Protein AF-A0A519QT03-F1 (afdb_monomer_lite)

Secondary structure (DSSP, 8-state):
----------------SSHHHHHHHHHHHHHHHHTTGGG----PPPP-------------------------------SEEEEE-TTT--EEEESS--TTSSEEEEE-SS-TT-EEEEEETTTEEEEEESTTTTTTSPBT-SSPBS-SS-TTS-EEEEEEESS-EEEEEEEEETTEEEEEEEETT-TTTS-S----TTS--EE----SS--EEEEEEEEGGGHHHHGGGEESSTT---EETT-GGGHHHHHHHHTT-THHHHS-PPP-

Foldseek 3Di:
DDDDDDDDDDDDDDPDDPPVVVVVVVVVCCVVVVLVCLPDDDDDDDDDDDDDDDDDDDDDDDDDDPPPPPPVPDPPQAQWWWFAAQQQRWIAIESDDDPPGPDIGGDDLVLQQKWKWWDFFQQFIATAGCNPPVVPGDYPDPDTDHQQAAPVTRTPDIDMDSDWWWKWKWKDDPVAIFIAIETCPLCVQYPHPDHGRRDRHGRLEDDPHDMWIDIDTGHPVCDVQLPPSHDHDSHDRGGGLPDCVCVSNNVSVCSVCVCSPPVNDDTD

Structure (mmCIF, N/CA/C/O backbone):
data_AF-A0A519QT03-F1
#
_entry.id   AF-A0A519QT03-F1
#
loop_
_atom_site.group_PDB
_atom_site.id
_atom_site.type_symbol
_atom_site.label_atom_id
_atom_site.label_alt_id
_atom_site.label_comp_id
_atom_site.label_asym_id
_atom_site.label_entity_id
_atom_site.label_seq_id
_atom_site.pdbx_PDB_ins_code
_atom_site.Cartn_x
_atom_site.Cartn_y
_atom_site.Cartn_z
_atom_site.occupancy
_atom_site.B_iso_or_equiv
_atom_site.auth_seq_id
_atom_site.auth_comp_id
_atom_site.auth_asym_id
_atom_site.auth_atom_id
_atom_site.pdbx_PDB_model_num
ATOM 1 N N . MET A 1 1 ? 69.940 -25.615 -4.934 1.00 38.41 1 MET A N 1
ATOM 2 C CA . MET A 1 1 ? 69.375 -25.026 -3.700 1.00 38.41 1 MET A CA 1
ATOM 3 C C . MET A 1 1 ? 68.568 -23.829 -4.175 1.00 38.41 1 MET A C 1
ATOM 5 O O . MET A 1 1 ? 69.167 -22.878 -4.640 1.00 38.41 1 MET A O 1
ATOM 9 N N . ILE A 1 2 ? 67.261 -23.935 -4.396 1.00 31.61 2 ILE A N 1
ATOM 10 C CA . ILE A 1 2 ? 66.182 -24.099 -3.411 1.00 31.61 2 ILE A CA 1
ATOM 11 C C . ILE A 1 2 ? 65.069 -24.982 -4.021 1.00 31.61 2 ILE A C 1
ATOM 13 O O . ILE A 1 2 ? 64.735 -24.817 -5.192 1.00 31.61 2 ILE A O 1
ATOM 17 N N . LEU A 1 3 ? 64.558 -25.932 -3.227 1.00 26.34 3 LEU A N 1
ATOM 18 C CA . LEU A 1 3 ? 63.355 -26.735 -3.483 1.00 26.34 3 LEU A CA 1
ATOM 19 C C . LEU A 1 3 ? 62.097 -25.908 -3.174 1.00 26.34 3 LEU A C 1
ATOM 21 O O . LEU A 1 3 ? 62.102 -25.175 -2.189 1.00 26.34 3 LEU A O 1
ATOM 25 N N . PHE A 1 4 ? 61.011 -26.128 -3.917 1.00 28.77 4 PHE A N 1
ATOM 26 C CA . PHE A 1 4 ? 59.654 -25.940 -3.398 1.00 28.77 4 PHE A CA 1
ATOM 27 C C . PHE A 1 4 ? 58.781 -27.141 -3.776 1.00 28.77 4 PHE A C 1
ATOM 29 O O . PHE A 1 4 ? 58.786 -27.600 -4.918 1.00 28.77 4 PHE A O 1
ATOM 36 N N . GLU A 1 5 ? 58.117 -27.667 -2.752 1.00 29.17 5 GLU A N 1
ATOM 37 C CA . GLU A 1 5 ? 57.314 -28.886 -2.714 1.00 29.17 5 GLU A CA 1
ATOM 38 C C . GLU A 1 5 ? 55.919 -28.677 -3.324 1.00 29.17 5 GLU A C 1
ATOM 40 O O . GLU A 1 5 ? 55.313 -27.613 -3.188 1.00 29.17 5 GLU A O 1
ATOM 45 N N . PHE A 1 6 ? 55.399 -29.726 -3.964 1.00 30.16 6 PHE A N 1
ATOM 46 C CA . PHE A 1 6 ? 53.996 -29.847 -4.354 1.00 30.16 6 PHE A CA 1
ATOM 47 C C . PHE A 1 6 ? 53.184 -30.332 -3.146 1.00 30.16 6 PHE A C 1
ATOM 49 O O . PHE A 1 6 ? 53.461 -31.402 -2.609 1.00 30.16 6 PHE A O 1
ATOM 56 N N . GLY A 1 7 ? 52.194 -29.542 -2.727 1.00 28.14 7 GLY A N 1
ATO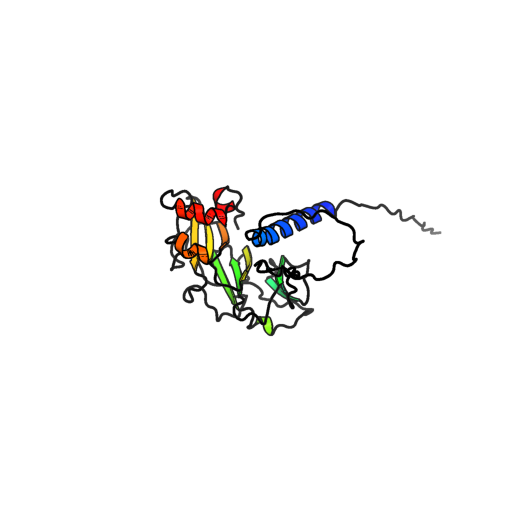M 57 C CA . GLY A 1 7 ? 51.217 -29.913 -1.704 1.00 28.14 7 GLY A CA 1
ATOM 58 C C . GLY A 1 7 ? 49.868 -30.261 -2.332 1.00 28.14 7 GLY A C 1
ATOM 59 O O . GLY A 1 7 ? 49.292 -29.446 -3.052 1.00 28.14 7 GLY A O 1
ATOM 60 N N . ASP A 1 8 ? 49.392 -31.471 -2.046 1.00 29.36 8 ASP A N 1
ATOM 61 C CA . ASP A 1 8 ? 48.141 -32.067 -2.516 1.00 29.36 8 ASP A CA 1
ATOM 62 C C . ASP A 1 8 ? 46.886 -31.276 -2.104 1.00 29.36 8 ASP A C 1
ATOM 64 O O . ASP A 1 8 ? 46.672 -30.964 -0.930 1.00 29.36 8 ASP A O 1
ATOM 68 N N . TYR A 1 9 ? 46.000 -31.026 -3.072 1.00 27.28 9 TYR A N 1
ATOM 69 C CA . TYR A 1 9 ? 44.659 -30.487 -2.851 1.00 27.28 9 TYR A CA 1
ATOM 70 C C . TYR A 1 9 ? 43.698 -31.642 -2.530 1.00 27.28 9 TYR A C 1
ATOM 72 O O . TYR A 1 9 ? 43.394 -32.466 -3.392 1.00 27.28 9 TYR A O 1
ATOM 80 N N . LYS A 1 10 ? 43.231 -31.727 -1.278 1.00 32.34 10 LYS A N 1
ATOM 81 C CA . LYS A 1 10 ? 42.145 -32.632 -0.874 1.00 32.34 10 LYS A CA 1
ATOM 82 C C . LYS A 1 10 ? 40.799 -31.924 -1.010 1.00 32.34 10 LYS A C 1
ATOM 84 O O . LYS A 1 10 ? 40.545 -30.946 -0.315 1.00 32.34 10 LYS A O 1
ATOM 89 N N . ASP A 1 11 ? 39.935 -32.485 -1.852 1.00 32.59 11 ASP A N 1
ATOM 90 C CA . ASP A 1 11 ? 38.500 -32.209 -1.892 1.00 32.59 11 ASP A CA 1
ATOM 91 C C . ASP A 1 11 ? 37.835 -32.612 -0.567 1.00 32.59 11 ASP A C 1
ATOM 93 O O . ASP A 1 11 ? 37.828 -33.786 -0.186 1.00 32.59 11 ASP A O 1
ATOM 97 N N . THR A 1 12 ? 37.208 -31.653 0.111 1.00 31.28 12 THR A N 1
ATOM 98 C CA . THR A 1 12 ? 36.211 -31.924 1.155 1.00 31.28 12 THR A CA 1
ATOM 99 C C . THR A 1 12 ? 34.901 -31.246 0.782 1.00 31.28 12 THR A C 1
ATOM 101 O O . THR A 1 12 ? 34.770 -30.027 0.878 1.00 31.28 12 THR A O 1
ATOM 104 N N . LYS A 1 13 ? 33.927 -32.067 0.371 1.00 36.66 13 LYS A N 1
ATOM 105 C CA . LYS A 1 13 ? 32.510 -31.712 0.246 1.00 36.66 13 LYS A CA 1
ATOM 106 C C . LYS A 1 13 ? 31.986 -31.127 1.565 1.00 36.66 13 LYS A C 1
ATOM 108 O O . LYS A 1 13 ? 32.095 -31.783 2.598 1.00 36.66 13 LYS A O 1
ATOM 113 N N . SER A 1 14 ? 31.329 -29.968 1.515 1.00 33.25 14 SER A N 1
ATOM 114 C CA . SER A 1 14 ? 30.394 -29.520 2.556 1.00 33.25 14 SER A CA 1
ATOM 115 C C . SER A 1 14 ? 28.980 -29.396 1.976 1.00 33.25 14 SER A C 1
ATOM 117 O O . SER A 1 14 ? 28.511 -28.345 1.550 1.00 33.25 14 SER A O 1
ATOM 119 N N . GLU A 1 15 ? 28.274 -30.523 1.945 1.00 39.97 15 GLU A N 1
ATOM 120 C CA . GLU A 1 15 ? 26.819 -30.562 1.791 1.00 39.97 15 GLU A CA 1
ATOM 121 C C . GLU A 1 15 ? 26.188 -30.167 3.134 1.00 39.97 15 GLU A C 1
ATOM 123 O O . GLU A 1 15 ? 25.989 -31.027 3.988 1.00 39.97 15 GLU A O 1
ATOM 128 N N . THR A 1 16 ? 25.933 -28.877 3.406 1.00 36.91 16 THR A N 1
ATOM 129 C CA . THR A 1 16 ? 25.076 -28.512 4.567 1.00 36.91 16 THR A CA 1
ATOM 130 C C . THR A 1 16 ? 24.413 -27.126 4.563 1.00 36.91 16 THR A C 1
ATOM 132 O O . THR A 1 16 ? 23.843 -26.738 5.576 1.00 36.91 16 THR A O 1
ATOM 135 N N . THR A 1 17 ? 24.394 -26.371 3.460 1.00 37.69 17 THR A N 1
ATOM 136 C CA . THR A 1 17 ? 23.821 -24.998 3.452 1.00 37.69 17 THR A CA 1
ATOM 137 C C . THR A 1 17 ? 22.593 -24.782 2.561 1.00 37.69 17 THR A C 1
ATOM 139 O O . THR A 1 17 ? 22.072 -23.669 2.512 1.00 37.69 17 THR A O 1
ATOM 142 N N . ASN A 1 18 ? 22.058 -25.826 1.918 1.00 37.03 18 ASN A N 1
ATOM 143 C CA . ASN A 1 18 ? 20.910 -25.691 1.006 1.00 37.03 18 ASN A CA 1
ATOM 144 C C . ASN A 1 18 ? 19.534 -26.007 1.613 1.00 37.03 18 ASN A C 1
ATOM 146 O O . ASN A 1 18 ? 18.531 -25.605 1.028 1.00 37.03 18 ASN A O 1
ATOM 150 N N . SER A 1 19 ? 19.438 -26.685 2.763 1.00 36.78 19 SER A N 1
ATOM 151 C CA . SER A 1 19 ? 18.121 -27.012 3.338 1.00 36.78 19 SER A CA 1
ATOM 152 C C . SER A 1 19 ? 17.455 -25.797 3.988 1.00 36.78 19 SER A C 1
ATOM 154 O O . SER A 1 19 ? 16.274 -25.563 3.768 1.00 36.78 19 SER A O 1
ATOM 156 N N . PHE A 1 20 ? 18.227 -24.960 4.689 1.00 33.31 20 PHE A N 1
ATOM 157 C CA . PHE A 1 20 ? 17.687 -23.815 5.430 1.00 33.31 20 PHE A CA 1
ATOM 158 C C . PHE A 1 20 ? 17.075 -22.740 4.510 1.00 33.31 20 PHE A C 1
ATOM 160 O O . PHE A 1 20 ? 16.014 -22.200 4.804 1.00 33.31 20 PHE A O 1
ATOM 167 N N . LYS A 1 21 ? 17.685 -22.489 3.340 1.00 46.09 21 LYS A N 1
ATOM 168 C CA . LYS A 1 21 ? 17.158 -21.536 2.340 1.00 46.09 21 LYS A CA 1
ATOM 169 C C . LYS A 1 21 ? 15.947 -22.072 1.573 1.00 46.09 21 LYS A C 1
ATOM 171 O O . LYS A 1 21 ? 15.089 -21.300 1.156 1.00 46.09 21 LYS A O 1
ATOM 176 N N . LEU A 1 22 ? 15.867 -23.391 1.385 1.00 38.72 22 LEU A N 1
ATOM 177 C CA . LEU A 1 22 ? 14.730 -24.023 0.721 1.00 38.72 22 LEU A CA 1
ATOM 178 C C . LEU A 1 22 ? 13.466 -23.937 1.584 1.00 38.72 22 LEU A C 1
ATOM 180 O O . LEU A 1 22 ? 12.371 -23.792 1.046 1.00 38.72 22 LEU A O 1
ATOM 184 N N . ASP A 1 23 ? 13.612 -23.993 2.906 1.00 41.81 23 ASP A N 1
ATOM 185 C CA . ASP A 1 23 ? 12.485 -23.892 3.831 1.00 41.81 23 ASP A CA 1
ATOM 186 C C . ASP A 1 23 ? 11.950 -22.450 3.933 1.00 41.81 23 ASP A C 1
ATOM 188 O O . ASP A 1 23 ? 10.733 -22.257 3.941 1.00 41.81 23 ASP A O 1
ATOM 192 N N . GLU A 1 24 ? 12.814 -21.427 3.865 1.00 43.94 24 GLU A N 1
ATOM 193 C CA . GLU A 1 24 ? 12.394 -20.021 3.700 1.00 43.94 24 GLU A CA 1
ATOM 194 C C . GLU A 1 24 ? 11.707 -19.775 2.347 1.00 43.94 24 GLU A C 1
ATOM 196 O O . GLU A 1 24 ? 10.666 -19.119 2.290 1.00 43.94 24 GLU A O 1
ATOM 201 N N . PHE A 1 25 ? 12.217 -20.366 1.261 1.00 44.03 25 PHE A N 1
ATOM 202 C CA . PHE A 1 25 ? 11.605 -20.284 -0.069 1.00 44.03 25 PHE A CA 1
ATOM 203 C C . PHE A 1 25 ? 10.233 -20.973 -0.128 1.00 44.03 25 PHE A C 1
ATOM 205 O O . PHE A 1 25 ? 9.273 -20.423 -0.669 1.00 44.03 25 PHE A O 1
ATOM 212 N N . LYS A 1 26 ? 10.097 -22.152 0.490 1.00 38.44 26 LYS A N 1
ATOM 213 C CA . LYS A 1 26 ? 8.807 -22.839 0.644 1.00 38.44 26 LYS A CA 1
ATOM 214 C C . LYS A 1 26 ? 7.850 -22.044 1.524 1.00 38.44 26 LYS A C 1
ATOM 216 O O . LYS A 1 26 ? 6.659 -22.031 1.232 1.00 38.44 26 LYS A O 1
ATOM 221 N N . SER A 1 27 ? 8.348 -21.364 2.557 1.00 38.34 27 SER A N 1
ATOM 222 C CA . SER A 1 27 ? 7.549 -20.468 3.397 1.00 38.34 27 SER A CA 1
ATOM 223 C C . SER A 1 27 ? 7.030 -19.270 2.596 1.00 38.34 27 SER A C 1
ATOM 225 O O . SER A 1 27 ? 5.822 -19.026 2.590 1.00 38.34 27 SER A O 1
ATOM 227 N N . TYR A 1 28 ? 7.898 -18.606 1.825 1.00 43.28 28 TYR A N 1
ATOM 228 C CA . TYR A 1 28 ? 7.549 -17.489 0.942 1.00 43.28 28 TYR A CA 1
ATOM 229 C C . TYR A 1 28 ? 6.528 -17.895 -0.126 1.00 43.28 28 TYR A C 1
ATOM 231 O O . TYR A 1 28 ? 5.473 -17.267 -0.238 1.00 43.28 28 TYR A O 1
ATOM 239 N N . LEU A 1 29 ? 6.767 -19.001 -0.840 1.00 39.34 29 LEU A N 1
ATOM 240 C CA . LEU A 1 29 ? 5.779 -19.561 -1.759 1.00 39.34 29 LEU A CA 1
ATOM 241 C C . LEU A 1 29 ? 4.495 -19.932 -1.009 1.00 39.34 29 LEU A C 1
ATOM 243 O O . LEU A 1 29 ? 3.412 -19.604 -1.468 1.00 39.34 29 LEU A O 1
ATOM 247 N N . SER A 1 30 ? 4.555 -20.518 0.188 1.00 38.81 30 SER A N 1
ATOM 248 C CA . SER A 1 30 ? 3.333 -20.808 0.947 1.00 38.81 30 SER A CA 1
ATOM 249 C C . SER A 1 30 ? 2.535 -19.545 1.275 1.00 38.81 30 SER A C 1
ATOM 251 O O . SER A 1 30 ? 1.314 -19.595 1.231 1.00 38.81 30 SER A O 1
ATOM 253 N N . THR A 1 31 ? 3.183 -18.410 1.543 1.00 40.28 31 THR A N 1
ATOM 254 C CA . THR A 1 31 ? 2.529 -17.129 1.851 1.00 40.28 31 THR A CA 1
ATOM 255 C C . THR A 1 31 ? 1.927 -16.491 0.600 1.00 40.28 31 THR A C 1
ATOM 257 O O . THR A 1 31 ? 0.755 -16.111 0.598 1.00 40.28 31 THR A O 1
ATOM 260 N N . VAL A 1 32 ? 2.685 -16.461 -0.499 1.00 38.31 32 VAL A N 1
ATOM 261 C CA . VAL A 1 32 ? 2.220 -15.972 -1.807 1.00 38.31 32 VAL A CA 1
ATOM 262 C C . VAL A 1 32 ? 1.050 -16.820 -2.324 1.00 38.31 32 VAL A C 1
ATOM 264 O O . VAL A 1 32 ? 0.066 -16.288 -2.839 1.00 38.31 32 VAL A O 1
ATOM 267 N N . TRP A 1 33 ? 1.097 -18.137 -2.114 1.00 37.03 33 TRP A N 1
ATOM 268 C CA . TRP A 1 33 ? 0.053 -19.067 -2.538 1.00 37.03 33 TRP A CA 1
ATOM 269 C C . TRP A 1 33 ? -1.118 -19.167 -1.545 1.00 37.03 33 TRP A C 1
ATOM 271 O O . TRP A 1 33 ? -2.242 -19.383 -1.988 1.00 37.03 33 TRP A O 1
ATOM 281 N N . LYS A 1 34 ? -0.932 -18.945 -0.234 1.00 36.88 34 LYS A N 1
ATOM 282 C CA . LYS A 1 34 ? -2.034 -18.836 0.752 1.00 36.88 34 LYS A CA 1
ATOM 283 C C . LYS A 1 34 ? -2.917 -17.623 0.477 1.00 36.88 34 LYS A C 1
ATOM 285 O O . LYS A 1 34 ? -4.133 -17.735 0.588 1.00 36.88 34 LYS A O 1
ATOM 290 N N . ASN A 1 35 ? -2.330 -16.517 0.019 1.00 36.47 35 ASN A N 1
ATOM 291 C CA . ASN A 1 35 ? -3.090 -15.343 -0.416 1.00 36.47 35 ASN A CA 1
ATOM 292 C C . ASN A 1 35 ? -3.873 -15.585 -1.725 1.00 36.47 35 ASN A C 1
ATOM 294 O O . ASN A 1 35 ? -4.858 -14.896 -1.970 1.00 36.47 35 ASN A O 1
ATOM 298 N N . ARG A 1 36 ? -3.501 -16.598 -2.527 1.00 36.03 36 ARG A N 1
ATOM 299 C CA . ARG A 1 36 ? -4.279 -17.074 -3.692 1.00 36.03 36 ARG A CA 1
ATOM 300 C C . ARG A 1 36 ? -5.263 -18.210 -3.356 1.00 36.03 36 ARG A C 1
ATOM 302 O O . ARG A 1 36 ? -6.279 -18.349 -4.027 1.00 36.03 36 ARG A O 1
ATOM 309 N N . LYS A 1 37 ? -5.016 -19.000 -2.303 1.00 30.89 37 LYS A N 1
ATOM 310 C CA . LYS A 1 37 ? -5.850 -20.148 -1.884 1.00 30.89 37 LYS A CA 1
ATOM 311 C C . LYS A 1 37 ? -7.083 -19.798 -1.041 1.00 30.89 37 LYS A C 1
ATOM 313 O O . LYS A 1 37 ? -7.841 -20.701 -0.708 1.00 30.89 37 LYS A O 1
ATOM 318 N N . ALA A 1 38 ? -7.365 -18.524 -0.763 1.00 31.05 38 ALA A N 1
ATOM 319 C CA . ALA A 1 38 ? -8.634 -18.125 -0.137 1.00 31.05 38 ALA A CA 1
ATOM 320 C C . ALA A 1 38 ? -9.883 -18.358 -1.030 1.00 31.05 38 ALA A C 1
ATOM 322 O O . ALA A 1 38 ? -10.992 -18.064 -0.595 1.00 31.05 38 ALA A O 1
ATOM 323 N N . PHE A 1 39 ? -9.721 -18.906 -2.244 1.00 33.22 39 PHE A N 1
ATOM 324 C CA . PHE A 1 39 ? -10.806 -19.198 -3.192 1.00 33.22 39 PHE A CA 1
ATOM 325 C C . PHE A 1 39 ? -10.859 -20.642 -3.726 1.00 33.22 39 PHE A C 1
ATOM 327 O O . PHE A 1 39 ? -11.644 -20.915 -4.630 1.00 33.22 39 PHE A O 1
ATOM 334 N N . ALA A 1 40 ? -10.086 -21.589 -3.186 1.00 29.23 40 ALA A N 1
ATOM 335 C CA . ALA A 1 40 ? -10.198 -22.988 -3.610 1.00 29.23 40 ALA A CA 1
ATOM 336 C C . ALA A 1 40 ? -10.003 -23.950 -2.431 1.00 29.23 40 ALA A C 1
ATOM 338 O O . ALA A 1 40 ? -8.897 -24.095 -1.906 1.00 29.23 40 ALA A O 1
ATOM 339 N N . GLU A 1 41 ? -11.103 -24.584 -2.019 1.00 32.12 41 GLU A N 1
ATOM 340 C CA . GLU A 1 41 ? -11.109 -25.756 -1.142 1.00 32.12 41 GLU A CA 1
ATOM 341 C C . GLU A 1 41 ? -10.387 -26.957 -1.795 1.00 32.12 41 GLU A C 1
ATOM 343 O O . GLU A 1 41 ? -10.124 -26.982 -2.995 1.00 32.12 41 GLU A O 1
ATOM 348 N N . TYR A 1 42 ? -10.002 -27.895 -0.931 1.00 34.06 42 TYR A N 1
ATOM 349 C CA . TYR A 1 42 ? -8.999 -28.960 -1.046 1.00 34.06 42 TYR A CA 1
ATOM 350 C C . TYR A 1 42 ? -9.111 -29.939 -2.234 1.00 34.06 42 TYR A C 1
ATOM 352 O O . TYR A 1 42 ? -10.205 -30.321 -2.622 1.00 34.06 42 TYR A O 1
ATOM 360 N N . ASP A 1 43 ? -7.953 -30.418 -2.721 1.00 29.62 43 ASP A N 1
ATOM 361 C CA . ASP A 1 43 ? -7.496 -31.813 -2.527 1.00 29.62 43 ASP A CA 1
ATOM 362 C C . ASP A 1 43 ? -5.996 -31.970 -2.883 1.00 29.62 43 ASP A C 1
ATOM 364 O O . ASP A 1 43 ? -5.479 -31.334 -3.805 1.00 29.62 43 ASP A O 1
ATOM 368 N N . GLU A 1 44 ? -5.260 -32.769 -2.098 1.00 30.95 44 GLU A N 1
ATOM 369 C CA . GLU A 1 44 ? -3.843 -33.106 -2.327 1.00 30.95 44 GLU A CA 1
ATOM 370 C C . GLU A 1 44 ? -3.672 -34.024 -3.555 1.00 30.95 44 GLU A C 1
ATOM 372 O O . GLU A 1 44 ? -4.458 -34.956 -3.734 1.00 30.95 44 GLU A O 1
ATOM 377 N N . PRO A 1 45 ? -2.629 -33.848 -4.393 1.00 30.02 45 PRO A N 1
ATOM 378 C CA . PRO A 1 45 ? -2.425 -34.725 -5.538 1.00 30.02 45 PRO A CA 1
ATOM 379 C C . PRO A 1 45 ? -1.812 -36.069 -5.115 1.00 30.02 45 PRO A C 1
ATOM 381 O O . PRO A 1 45 ? -0.667 -36.144 -4.671 1.00 30.02 45 PRO A O 1
ATOM 384 N N . GLN A 1 46 ? -2.568 -37.146 -5.332 1.00 27.17 46 GLN A N 1
ATOM 385 C CA . GLN A 1 46 ? -2.043 -38.508 -5.441 1.00 27.17 46 GLN A CA 1
ATOM 386 C C . GLN A 1 46 ? -1.266 -38.649 -6.762 1.00 27.17 46 GLN A C 1
ATOM 388 O O . GLN A 1 46 ? -1.758 -38.279 -7.829 1.00 27.17 46 GLN A O 1
ATOM 393 N N . ILE A 1 47 ? -0.050 -39.188 -6.687 1.00 29.70 47 ILE A N 1
ATOM 394 C CA . ILE A 1 47 ? 0.805 -39.498 -7.840 1.00 29.70 47 ILE A CA 1
ATOM 395 C C . ILE A 1 47 ? 0.227 -40.725 -8.558 1.00 29.70 47 ILE A C 1
ATOM 397 O O . ILE A 1 47 ? 0.160 -41.796 -7.958 1.00 29.70 47 ILE A O 1
ATOM 401 N N . TYR A 1 48 ? -0.133 -40.598 -9.839 1.00 25.64 48 TYR A N 1
ATOM 402 C CA . TYR A 1 48 ? -0.447 -41.741 -10.703 1.00 25.64 48 TYR A CA 1
ATOM 403 C C . TYR A 1 48 ? 0.352 -41.686 -12.010 1.00 25.64 48 TYR A C 1
ATOM 405 O O . TYR A 1 48 ? 0.486 -40.636 -12.635 1.00 25.64 48 TYR A O 1
ATOM 413 N N . ASN A 1 49 ? 0.895 -42.850 -12.370 1.00 25.64 49 ASN A N 1
ATOM 414 C CA . ASN A 1 49 ? 1.753 -43.111 -13.521 1.00 25.64 49 ASN A CA 1
ATOM 415 C C . ASN A 1 49 ? 0.983 -43.050 -14.852 1.00 25.64 49 ASN A C 1
ATOM 417 O O . ASN A 1 49 ? -0.134 -43.555 -14.959 1.00 25.64 49 ASN A O 1
ATOM 421 N N . GLU A 1 50 ? 1.626 -42.494 -15.881 1.00 32.94 50 GLU A N 1
ATOM 422 C CA . GLU A 1 50 ? 1.181 -42.530 -17.277 1.00 32.94 50 GLU A CA 1
ATOM 423 C C . GLU A 1 50 ? 1.341 -43.937 -17.872 1.00 32.94 50 GLU A C 1
ATOM 425 O O . GLU A 1 50 ? 2.412 -44.299 -18.353 1.00 32.94 50 GLU A O 1
ATOM 430 N N . SER A 1 51 ? 0.267 -44.723 -17.889 1.00 31.11 51 SER A N 1
ATOM 431 C CA . SER A 1 51 ? 0.065 -45.775 -18.893 1.00 31.11 51 SER A CA 1
ATOM 432 C C . SER A 1 51 ? -1.379 -46.271 -18.843 1.00 31.11 51 SER A C 1
ATOM 434 O O . SER A 1 51 ? -1.691 -47.097 -17.996 1.00 31.11 51 SER A O 1
ATOM 436 N N . GLU A 1 52 ? -2.243 -45.731 -19.710 1.00 28.89 52 GLU A N 1
ATOM 437 C CA . GLU A 1 52 ? -3.408 -46.394 -20.339 1.00 28.89 52 GLU A CA 1
ATOM 438 C C . GLU A 1 52 ? -4.329 -45.333 -20.968 1.00 28.89 52 GLU A C 1
ATOM 440 O O . GLU A 1 52 ? -5.332 -44.899 -20.407 1.00 28.89 52 GLU A O 1
ATOM 445 N N . LEU A 1 53 ? -3.976 -44.898 -22.180 1.00 28.50 53 LEU A N 1
ATOM 446 C CA . LEU A 1 53 ? -4.927 -44.301 -23.116 1.00 28.50 53 LEU A CA 1
ATOM 447 C C . LEU A 1 53 ? -5.402 -45.418 -24.047 1.00 28.50 53 LEU A C 1
ATOM 449 O O . LEU A 1 53 ? -4.695 -45.782 -24.983 1.00 28.50 53 LEU A O 1
ATOM 453 N N . SER A 1 54 ? -6.601 -45.951 -23.805 1.00 27.12 54 SER A N 1
ATOM 454 C CA . SER A 1 54 ? -7.362 -46.639 -24.851 1.00 27.12 54 SER A CA 1
ATOM 455 C C . SER A 1 54 ? -8.874 -46.450 -24.669 1.00 27.12 54 SER A C 1
ATOM 457 O O . SER A 1 54 ? -9.451 -46.808 -23.651 1.00 27.12 54 SER A O 1
ATOM 459 N N . GLU A 1 55 ? -9.449 -45.796 -25.681 1.00 29.58 55 GLU A N 1
ATOM 460 C CA . GLU A 1 55 ? -10.809 -45.878 -26.232 1.00 29.58 55 GLU A CA 1
ATOM 461 C C . GLU A 1 55 ? -11.999 -46.233 -25.324 1.00 29.58 55 GLU A C 1
ATOM 463 O O . GLU A 1 55 ? -12.199 -47.397 -24.989 1.00 29.58 55 GLU A O 1
ATOM 468 N N . ILE A 1 56 ? -12.944 -45.289 -25.164 1.00 26.47 56 ILE A N 1
ATOM 469 C CA . ILE A 1 56 ? -14.377 -45.632 -25.093 1.00 26.47 56 ILE A CA 1
ATOM 470 C C . ILE A 1 56 ? -15.215 -44.699 -25.985 1.00 26.47 56 ILE A C 1
ATOM 472 O O . ILE A 1 56 ? -15.075 -43.478 -25.993 1.00 26.47 56 ILE A O 1
ATOM 476 N N . LYS A 1 57 ? -16.076 -45.365 -26.761 1.00 27.78 57 LYS A N 1
ATOM 477 C CA . LYS A 1 57 ? -16.978 -44.920 -27.828 1.00 27.78 57 LYS A CA 1
ATOM 478 C C . LYS A 1 57 ? -18.114 -44.015 -27.333 1.00 27.78 57 LYS A C 1
ATOM 480 O O . LYS A 1 57 ? -18.660 -44.211 -26.252 1.00 27.78 57 LYS A O 1
ATOM 485 N N . ILE A 1 58 ? -18.524 -43.091 -28.201 1.00 25.50 58 ILE A N 1
ATOM 486 C CA . ILE A 1 58 ? -19.698 -42.222 -28.045 1.00 25.50 58 ILE A CA 1
ATOM 487 C C . ILE A 1 58 ? -20.979 -43.065 -28.130 1.00 25.50 58 ILE A C 1
ATOM 489 O O . ILE A 1 58 ? -21.214 -43.713 -29.146 1.00 25.50 58 ILE A O 1
ATOM 493 N N . ASN A 1 59 ? -21.830 -42.987 -27.106 1.00 27.14 59 ASN A N 1
ATOM 494 C CA . ASN A 1 59 ? -23.258 -43.292 -27.196 1.00 27.14 59 ASN A CA 1
ATOM 495 C C . ASN A 1 59 ? -24.040 -42.209 -26.441 1.00 27.14 59 ASN A C 1
ATOM 497 O O . ASN A 1 59 ? -23.846 -42.003 -25.246 1.00 27.14 59 ASN A O 1
ATOM 501 N N . ASN A 1 60 ? -24.914 -41.507 -27.164 1.00 30.66 60 ASN A N 1
ATOM 502 C CA . ASN A 1 60 ? -25.782 -40.458 -26.638 1.00 30.66 60 ASN A CA 1
ATOM 503 C C . ASN A 1 60 ? -26.927 -41.057 -25.815 1.00 30.66 60 ASN A C 1
ATOM 505 O O . ASN A 1 60 ? -27.776 -41.750 -26.372 1.00 30.66 60 ASN A O 1
ATOM 509 N N . GLN A 1 61 ? -27.025 -40.681 -24.540 1.00 28.81 61 GLN A N 1
ATOM 510 C CA . GLN A 1 61 ? -28.305 -40.543 -23.849 1.00 28.81 61 GLN A CA 1
ATOM 511 C C . GLN A 1 61 ? -28.245 -39.351 -22.889 1.00 28.81 61 GLN A C 1
ATOM 513 O O . GLN A 1 61 ? -27.290 -39.151 -22.146 1.00 28.81 61 GLN A O 1
ATOM 518 N N . SER A 1 62 ? -29.283 -38.533 -22.997 1.00 33.56 62 SER A N 1
ATOM 519 C CA . SER A 1 62 ? -29.563 -37.290 -22.291 1.00 33.56 62 SER A CA 1
ATOM 520 C C . SER A 1 62 ? -29.329 -37.349 -20.781 1.00 33.56 62 SER A C 1
ATOM 522 O O . SER A 1 62 ? -29.980 -38.139 -20.103 1.00 33.56 62 SER A O 1
ATOM 524 N N . ASN A 1 63 ? -28.515 -36.426 -20.262 1.00 26.72 63 ASN A N 1
ATOM 525 C CA . ASN A 1 63 ? -28.772 -35.731 -19.003 1.00 26.72 63 ASN A CA 1
ATOM 526 C C . ASN A 1 63 ? -27.966 -34.428 -18.936 1.00 26.72 63 ASN A C 1
ATOM 528 O O . ASN A 1 63 ? -26.784 -34.378 -19.262 1.00 26.72 63 ASN A O 1
ATOM 532 N N . SER A 1 64 ? -28.659 -33.368 -18.528 1.00 39.22 64 SER A N 1
ATOM 533 C CA . SER A 1 64 ? -28.129 -32.045 -18.209 1.00 39.22 64 SER A CA 1
ATOM 534 C C . SER A 1 64 ? -26.885 -32.147 -17.324 1.00 39.22 64 SER A C 1
ATOM 536 O O . SER A 1 64 ? -26.962 -32.595 -16.181 1.00 39.22 64 SER A O 1
ATOM 538 N N . SER A 1 65 ? -25.747 -31.685 -17.827 1.00 24.53 65 SER A N 1
ATOM 539 C CA . SER A 1 65 ? -24.562 -31.372 -17.034 1.00 24.53 65 SER A CA 1
ATOM 540 C C . SER A 1 65 ? -23.816 -30.271 -17.770 1.00 24.53 65 SER A C 1
ATOM 542 O O . SER A 1 65 ? -23.214 -30.519 -18.811 1.00 24.53 65 SER A O 1
ATOM 544 N N . ASN A 1 66 ? -23.891 -29.041 -17.258 1.00 27.34 66 ASN A N 1
ATOM 545 C CA . ASN A 1 66 ? -22.969 -27.984 -17.653 1.00 27.34 66 ASN A CA 1
ATOM 546 C C . ASN A 1 66 ? -21.561 -28.476 -17.313 1.00 27.34 66 ASN A C 1
ATOM 548 O O . ASN A 1 66 ? -21.146 -28.433 -16.156 1.00 27.34 66 ASN A O 1
ATOM 552 N N . SER A 1 67 ? -20.850 -28.992 -18.311 1.00 25.78 67 SER A N 1
ATOM 553 C CA . SER A 1 67 ? -19.435 -29.304 -18.203 1.00 25.78 67 SER A CA 1
ATOM 554 C C . SER A 1 67 ? -18.701 -27.982 -18.016 1.00 25.78 67 SER A C 1
ATOM 556 O O . SER A 1 67 ? -18.425 -27.265 -18.979 1.00 25.78 67 SER A O 1
ATOM 558 N N . ILE A 1 68 ? -18.434 -27.630 -16.760 1.00 27.12 68 ILE A N 1
ATOM 559 C CA . ILE A 1 68 ? -17.457 -26.605 -16.423 1.00 27.12 68 ILE A CA 1
ATOM 560 C C . ILE A 1 68 ? -16.135 -27.148 -16.949 1.00 27.12 68 ILE A C 1
ATOM 562 O O . ILE A 1 68 ? -15.581 -28.106 -16.412 1.00 27.12 68 ILE A O 1
ATOM 566 N N . SER A 1 69 ? -15.683 -26.580 -18.064 1.00 26.50 69 SER A N 1
ATOM 567 C CA . SER A 1 69 ? -14.343 -26.804 -18.579 1.00 26.50 69 SER A CA 1
ATOM 568 C C . SER A 1 69 ? -13.376 -26.343 -17.492 1.00 26.50 69 SER A C 1
ATOM 570 O O . SER A 1 69 ? -13.139 -25.148 -17.330 1.00 26.50 69 SER A O 1
ATOM 572 N N . LEU A 1 70 ? -12.866 -27.291 -16.704 1.00 25.11 70 LEU A N 1
ATOM 573 C CA . LEU A 1 70 ? -11.715 -27.102 -15.831 1.00 25.11 70 LEU A CA 1
ATOM 574 C C . LEU A 1 70 ? -10.503 -26.903 -16.733 1.00 25.11 70 LEU A C 1
ATOM 576 O O . LEU A 1 70 ? -9.716 -27.812 -16.997 1.00 25.11 70 LEU A O 1
ATOM 580 N N . THR A 1 71 ? -10.376 -25.688 -17.253 1.00 27.09 71 THR A N 1
ATOM 581 C CA . THR A 1 71 ? -9.130 -25.211 -17.821 1.00 27.09 71 THR A CA 1
ATOM 582 C C . THR A 1 71 ? -8.126 -25.285 -16.680 1.00 27.09 71 THR A C 1
ATOM 584 O O . THR A 1 71 ? -8.222 -24.515 -15.726 1.00 27.09 71 THR A O 1
ATOM 587 N N . LYS A 1 72 ? -7.199 -26.252 -16.731 1.00 29.73 72 LYS A N 1
ATOM 588 C CA . LYS A 1 72 ? -5.977 -26.228 -15.921 1.00 29.73 72 LYS A CA 1
ATOM 589 C C . LYS A 1 72 ? -5.420 -24.811 -16.050 1.00 29.73 72 LYS A C 1
ATOM 591 O O . LYS A 1 72 ? -4.949 -24.459 -17.132 1.00 29.73 72 LYS A O 1
ATOM 596 N N . MET A 1 73 ? -5.554 -23.985 -15.009 1.00 31.11 73 MET A N 1
ATOM 597 C CA . MET A 1 73 ? -4.947 -22.660 -15.000 1.00 31.11 73 MET A CA 1
ATOM 598 C C . MET A 1 73 ? -3.447 -22.900 -15.046 1.00 31.11 73 MET A C 1
ATOM 600 O O . MET A 1 73 ? -2.834 -23.319 -14.065 1.00 31.11 73 MET A O 1
ATOM 604 N N . GLN A 1 74 ? -2.888 -22.722 -16.240 1.00 33.25 74 GLN A N 1
ATOM 605 C CA . GLN A 1 74 ? -1.458 -22.596 -16.435 1.00 33.25 74 GLN A CA 1
ATOM 606 C C . GLN A 1 74 ? -0.958 -21.523 -15.457 1.00 33.25 74 GLN A C 1
ATOM 608 O O . GLN A 1 74 ? -1.701 -20.568 -15.193 1.00 33.25 74 GLN A O 1
ATOM 613 N N . PRO A 1 75 ? 0.252 -21.661 -14.887 1.00 47.88 75 PRO A N 1
ATOM 614 C CA . PRO A 1 75 ? 0.857 -20.553 -14.160 1.00 47.88 75 PRO A CA 1
ATOM 615 C C . PRO A 1 75 ? 0.760 -19.311 -15.048 1.00 47.88 75 PRO A C 1
ATOM 617 O O . PRO A 1 75 ? 1.083 -19.396 -16.230 1.00 47.88 75 PRO A O 1
ATOM 620 N N . GLU A 1 76 ? 0.239 -18.200 -14.519 1.00 58.00 76 GLU A N 1
ATOM 621 C CA . GLU A 1 76 ? 0.228 -16.932 -15.253 1.00 58.00 76 GLU A CA 1
ATOM 622 C C . GLU A 1 76 ? 1.674 -16.608 -15.625 1.00 58.00 76 GLU A C 1
ATOM 624 O O . GLU A 1 76 ? 2.488 -16.238 -14.776 1.00 58.00 76 GLU A O 1
ATOM 629 N N . ILE A 1 77 ? 2.005 -16.829 -16.893 1.00 66.56 77 ILE A N 1
ATOM 630 C CA . ILE A 1 77 ? 3.259 -16.388 -17.474 1.00 66.56 77 ILE A CA 1
ATOM 631 C C . ILE A 1 77 ? 3.046 -14.907 -17.750 1.00 66.56 77 ILE A C 1
ATOM 633 O O . ILE A 1 77 ? 2.220 -14.542 -18.582 1.00 66.56 77 ILE A O 1
ATOM 637 N N . PHE A 1 78 ? 3.743 -14.064 -16.996 1.00 81.19 78 PHE A N 1
ATOM 638 C CA . PHE A 1 78 ? 3.778 -12.635 -17.264 1.00 81.19 78 PHE A CA 1
ATOM 639 C C . PHE A 1 78 ? 4.874 -12.367 -18.287 1.00 81.19 78 PHE A C 1
ATOM 641 O O . PHE A 1 78 ? 5.974 -12.906 -18.173 1.00 81.19 78 PHE A O 1
ATOM 648 N N . ASP A 1 79 ? 4.598 -11.501 -19.257 1.00 80.00 79 ASP A N 1
ATOM 649 C CA . ASP A 1 79 ? 5.570 -11.172 -20.304 1.00 80.00 79 ASP A CA 1
ATOM 650 C C . ASP A 1 79 ? 6.776 -10.398 -19.759 1.00 80.00 79 ASP A C 1
ATOM 652 O O . ASP A 1 79 ? 7.839 -10.354 -20.384 1.00 80.00 79 ASP A O 1
ATOM 656 N N . ARG A 1 80 ? 6.601 -9.716 -18.620 1.00 92.00 80 ARG A N 1
ATOM 657 C CA . ARG A 1 80 ? 7.613 -8.863 -17.995 1.00 92.00 80 ARG A CA 1
ATOM 658 C C . ARG A 1 80 ? 7.430 -8.815 -16.483 1.00 92.00 80 ARG A C 1
ATOM 660 O O . ARG A 1 80 ? 6.325 -8.971 -15.975 1.00 92.00 80 ARG A O 1
ATOM 667 N N . TYR A 1 81 ? 8.505 -8.499 -15.775 1.00 95.19 81 TYR A N 1
ATOM 668 C CA . TYR A 1 81 ? 8.553 -8.415 -14.320 1.00 95.19 81 TYR A CA 1
ATOM 669 C C . TYR A 1 81 ? 9.173 -7.088 -13.883 1.00 95.19 81 TYR A C 1
ATOM 671 O O . TYR A 1 81 ? 10.202 -6.670 -14.408 1.00 95.19 81 TYR A O 1
ATOM 679 N N . PHE A 1 82 ? 8.564 -6.413 -12.911 1.00 96.50 82 PHE A N 1
ATOM 680 C CA . PHE A 1 82 ? 9.175 -5.298 -12.192 1.00 96.50 82 PHE A CA 1
ATOM 681 C C . PHE A 1 82 ? 9.978 -5.842 -11.021 1.00 96.50 82 PHE A C 1
ATOM 683 O O . PHE A 1 82 ? 9.384 -6.350 -10.069 1.00 96.50 82 PHE A O 1
ATOM 690 N N . CYS A 1 83 ? 11.304 -5.716 -11.075 1.00 97.31 83 CYS A N 1
ATOM 691 C CA . CYS A 1 83 ? 12.173 -6.237 -10.024 1.00 97.31 83 CYS A CA 1
ATOM 692 C C . CYS A 1 83 ? 12.909 -5.084 -9.339 1.00 97.31 83 CYS A C 1
ATOM 694 O O . CYS A 1 83 ? 13.561 -4.274 -9.999 1.00 97.31 83 CYS A O 1
ATOM 696 N N . LEU A 1 84 ? 12.717 -4.958 -8.023 1.00 98.00 84 LEU A N 1
ATOM 697 C CA . LEU A 1 84 ? 13.086 -3.806 -7.197 1.00 98.00 84 LEU A CA 1
ATOM 698 C C . LEU A 1 84 ? 13.958 -4.257 -6.033 1.00 98.00 84 LEU A C 1
ATOM 700 O O . LEU A 1 84 ? 13.620 -5.194 -5.314 1.00 98.00 84 LEU A O 1
ATOM 704 N N . ASN A 1 85 ? 15.057 -3.539 -5.824 1.00 97.12 85 ASN A N 1
ATOM 705 C CA . ASN A 1 85 ? 15.905 -3.723 -4.664 1.00 97.12 85 ASN A CA 1
ATOM 706 C C . ASN A 1 85 ? 15.420 -2.775 -3.558 1.00 97.12 85 ASN A C 1
ATOM 708 O O . ASN A 1 85 ? 15.413 -1.551 -3.731 1.00 97.12 85 ASN A O 1
ATOM 712 N N . ARG A 1 86 ? 14.976 -3.339 -2.435 1.00 95.00 86 ARG A N 1
ATOM 713 C CA . ARG A 1 86 ? 14.348 -2.638 -1.308 1.00 95.00 86 ARG A CA 1
ATOM 714 C C . ARG A 1 86 ? 15.287 -1.604 -0.700 1.00 95.00 86 ARG A C 1
ATOM 716 O O . ARG A 1 86 ? 14.842 -0.503 -0.373 1.00 95.00 86 ARG A O 1
ATOM 723 N N . GLU A 1 87 ? 16.567 -1.935 -0.563 1.00 92.44 87 GLU A N 1
ATOM 724 C CA . GLU A 1 87 ? 17.554 -1.065 0.077 1.00 92.44 87 GLU A CA 1
ATOM 725 C C . GLU A 1 87 ? 17.917 0.118 -0.826 1.00 92.44 87 GLU A C 1
ATOM 727 O O . GLU A 1 87 ? 17.598 1.270 -0.518 1.00 92.44 87 GLU A O 1
ATOM 732 N N . SER A 1 88 ? 18.504 -0.168 -1.990 1.00 95.19 88 SER A N 1
ATOM 733 C CA . SER A 1 88 ? 18.993 0.848 -2.928 1.00 95.19 88 SER A CA 1
ATOM 734 C C . SER A 1 88 ? 17.877 1.586 -3.663 1.00 95.19 88 SER A C 1
ATOM 736 O O . SER A 1 88 ? 18.091 2.691 -4.155 1.00 95.19 88 SER A O 1
ATOM 738 N N . GLY A 1 89 ? 16.687 0.991 -3.784 1.00 96.00 89 GLY A N 1
ATOM 739 C CA . GLY A 1 89 ? 15.592 1.511 -4.602 1.00 96.00 89 GLY A CA 1
ATOM 740 C C . GLY A 1 89 ? 15.874 1.502 -6.101 1.00 96.00 89 GLY A C 1
ATOM 741 O O . GLY A 1 89 ? 15.172 2.176 -6.858 1.00 96.00 89 GLY A O 1
ATOM 742 N N . ASN A 1 90 ? 16.908 0.787 -6.537 1.00 97.38 90 ASN A N 1
ATOM 743 C CA . ASN A 1 90 ? 17.122 0.515 -7.948 1.00 97.38 90 ASN A CA 1
ATOM 744 C C . ASN A 1 90 ? 16.102 -0.514 -8.432 1.00 97.38 90 ASN A C 1
ATOM 746 O O . ASN A 1 90 ? 15.670 -1.357 -7.650 1.00 97.38 90 ASN A O 1
ATOM 750 N N . TYR A 1 91 ? 15.740 -0.465 -9.712 1.00 97.44 91 TYR A N 1
ATOM 751 C CA . TYR A 1 91 ? 14.850 -1.449 -10.323 1.00 97.44 91 TYR A CA 1
ATOM 752 C C . TYR A 1 91 ? 15.204 -1.733 -11.783 1.00 97.44 91 TYR A C 1
ATOM 754 O O . TYR A 1 91 ? 15.850 -0.922 -12.462 1.00 97.44 91 TYR A O 1
ATOM 762 N N . ILE A 1 92 ? 14.725 -2.870 -12.274 1.00 96.81 92 ILE A N 1
ATOM 763 C CA . ILE A 1 92 ? 14.725 -3.254 -13.687 1.00 96.81 92 ILE A CA 1
ATOM 764 C C . ILE A 1 92 ? 13.333 -3.729 -14.106 1.00 96.81 92 ILE A C 1
ATOM 766 O O . ILE A 1 92 ? 12.517 -4.118 -13.271 1.00 96.81 92 ILE A O 1
ATOM 770 N N . ILE A 1 93 ? 13.077 -3.686 -15.413 1.00 96.31 93 ILE A N 1
ATOM 771 C CA . ILE A 1 93 ? 12.029 -4.499 -16.027 1.00 96.31 93 ILE A CA 1
ATOM 772 C C . ILE A 1 93 ? 12.736 -5.711 -16.628 1.00 96.31 93 ILE A C 1
ATOM 774 O O . ILE A 1 93 ? 13.586 -5.524 -17.496 1.00 96.31 93 ILE A O 1
ATOM 778 N N . SER A 1 94 ? 12.435 -6.912 -16.143 1.00 95.00 94 SER A N 1
ATOM 779 C CA . SER A 1 94 ? 13.034 -8.164 -16.620 1.00 95.00 94 SER A CA 1
ATOM 780 C C . SER A 1 94 ? 12.035 -8.961 -17.460 1.00 95.00 94 SER A C 1
ATOM 782 O O . SER A 1 94 ? 10.826 -8.846 -17.261 1.00 95.00 94 SER A O 1
ATOM 784 N N . SER A 1 95 ? 12.523 -9.753 -18.410 1.00 93.75 95 SER A N 1
ATOM 785 C CA . SER A 1 95 ? 11.736 -10.763 -19.132 1.00 93.75 95 SER A CA 1
ATOM 786 C C . SER A 1 95 ? 11.488 -12.029 -18.303 1.00 93.75 95 SER A C 1
ATOM 788 O O . SER A 1 95 ? 10.719 -12.898 -18.708 1.00 93.75 95 SER A O 1
ATOM 790 N N . LYS A 1 96 ? 12.126 -12.143 -17.135 1.00 93.00 96 LYS A N 1
ATOM 791 C CA . LYS A 1 96 ? 12.038 -13.297 -16.241 1.00 93.00 96 LYS A CA 1
ATOM 792 C C . LYS A 1 96 ? 12.032 -12.868 -14.775 1.00 93.00 96 LYS A C 1
ATOM 794 O O . LYS A 1 96 ? 12.278 -11.714 -14.438 1.00 93.00 96 LYS A O 1
ATOM 799 N N . ILE A 1 97 ? 11.766 -13.826 -13.896 1.00 92.62 97 ILE A N 1
ATOM 800 C CA . ILE A 1 97 ? 11.957 -13.636 -12.458 1.00 92.62 97 ILE A CA 1
ATOM 801 C C . ILE A 1 97 ? 13.463 -13.587 -12.162 1.00 92.62 97 ILE A C 1
ATOM 803 O O . ILE A 1 97 ? 14.240 -14.354 -12.731 1.00 92.62 97 ILE A O 1
ATOM 807 N N . GLU A 1 98 ? 13.863 -12.675 -11.281 1.00 92.12 98 GLU A N 1
ATOM 808 C CA . GLU A 1 98 ? 15.249 -12.431 -10.890 1.00 92.12 98 GLU A CA 1
ATOM 809 C C . GLU A 1 98 ? 15.394 -12.620 -9.373 1.00 92.12 98 GLU A C 1
ATOM 811 O O . GLU A 1 98 ? 14.939 -11.789 -8.585 1.00 92.12 98 GLU A O 1
ATOM 816 N N . ASP A 1 99 ? 16.044 -13.709 -8.962 1.00 88.62 99 ASP A N 1
ATOM 817 C CA . ASP A 1 99 ? 16.108 -14.143 -7.555 1.00 88.62 99 ASP A CA 1
ATOM 818 C C . ASP A 1 99 ? 16.959 -13.233 -6.651 1.00 88.62 99 ASP A C 1
ATOM 820 O O . ASP A 1 99 ? 16.899 -13.317 -5.427 1.00 88.62 99 ASP A O 1
ATOM 824 N N . ASN A 1 100 ? 17.790 -12.369 -7.238 1.00 92.06 100 ASN A N 1
ATOM 825 C CA . ASN A 1 100 ? 18.672 -11.450 -6.515 1.00 92.06 100 ASN A CA 1
ATOM 826 C C . ASN A 1 100 ? 18.034 -10.079 -6.226 1.00 92.06 100 ASN A C 1
ATOM 828 O O . ASN A 1 100 ? 18.742 -9.143 -5.846 1.00 92.06 100 ASN A O 1
ATOM 832 N N . TRP A 1 101 ? 16.720 -9.951 -6.414 1.00 95.31 101 TRP A N 1
ATOM 833 C CA . TRP A 1 101 ? 15.952 -8.743 -6.119 1.00 95.31 101 TRP A CA 1
ATOM 834 C C . TRP A 1 101 ? 14.956 -9.010 -4.993 1.00 95.31 101 TRP A C 1
ATOM 836 O O . TRP A 1 101 ? 14.354 -10.076 -4.929 1.00 95.31 101 TRP A O 1
ATOM 846 N N . ASP A 1 102 ? 14.749 -8.021 -4.122 1.00 96.62 102 ASP A N 1
ATOM 847 C CA . ASP A 1 102 ? 13.844 -8.155 -2.971 1.00 96.62 102 ASP A CA 1
ATOM 848 C C . ASP A 1 102 ? 12.377 -8.315 -3.391 1.00 96.62 102 ASP A C 1
ATOM 850 O O . ASP A 1 102 ? 11.595 -8.991 -2.726 1.00 96.62 102 ASP A O 1
ATOM 854 N N . TYR A 1 103 ? 12.004 -7.687 -4.506 1.00 97.12 103 TYR A N 1
ATOM 855 C CA . TYR A 1 103 ? 10.709 -7.864 -5.150 1.00 97.12 103 TYR A CA 1
ATOM 856 C C . TYR A 1 103 ? 10.923 -8.174 -6.618 1.00 97.12 103 TYR A C 1
ATOM 858 O O . TYR A 1 103 ? 11.782 -7.561 -7.247 1.00 97.12 103 TYR A O 1
ATOM 866 N N . CYS A 1 104 ? 10.091 -9.049 -7.177 1.00 96.19 104 CYS A N 1
ATOM 867 C CA . CYS A 1 104 ? 10.015 -9.279 -8.614 1.00 96.19 104 CYS A CA 1
ATOM 868 C C . CYS A 1 104 ? 8.566 -9.637 -8.969 1.00 96.19 104 CYS A C 1
ATOM 870 O O . CYS A 1 104 ? 8.080 -10.733 -8.698 1.00 96.19 104 CYS A O 1
ATOM 872 N N . ILE A 1 105 ? 7.840 -8.640 -9.472 1.00 95.38 105 ILE A N 1
ATOM 873 C CA . ILE A 1 105 ? 6.382 -8.634 -9.604 1.00 95.38 105 ILE A CA 1
ATOM 874 C C . ILE A 1 105 ? 6.024 -8.736 -11.083 1.00 95.38 105 ILE A C 1
ATOM 876 O O . ILE A 1 105 ? 6.421 -7.873 -11.864 1.00 95.38 105 ILE A O 1
ATOM 880 N N . GLY A 1 106 ? 5.274 -9.769 -11.465 1.00 93.69 106 GLY A N 1
ATOM 881 C CA . GLY A 1 106 ? 4.797 -9.939 -12.838 1.00 93.69 106 GLY A CA 1
ATOM 882 C C . GLY A 1 106 ? 3.883 -8.792 -13.265 1.00 93.69 106 GLY A C 1
ATOM 883 O O . GLY A 1 106 ? 3.029 -8.360 -12.496 1.00 93.69 106 GLY A O 1
ATOM 884 N N . LEU A 1 107 ? 4.092 -8.280 -14.473 1.00 91.75 107 LEU A N 1
ATOM 885 C CA . LEU A 1 107 ? 3.344 -7.173 -15.051 1.00 91.75 107 LEU A CA 1
ATOM 886 C C . LEU A 1 107 ? 2.591 -7.633 -16.295 1.00 91.75 107 LEU A C 1
ATOM 888 O O . LEU A 1 107 ? 3.109 -8.402 -17.103 1.00 91.75 107 LEU A O 1
ATOM 892 N N . ASP A 1 108 ? 1.396 -7.083 -16.468 1.00 88.62 108 ASP A N 1
ATOM 893 C CA . ASP A 1 108 ? 0.603 -7.221 -17.687 1.00 88.62 108 ASP A CA 1
ATOM 894 C C . ASP A 1 108 ? 0.387 -5.818 -18.257 1.00 88.62 108 ASP A C 1
ATOM 896 O O . ASP A 1 108 ? -0.416 -5.029 -17.753 1.00 88.62 108 ASP A O 1
ATOM 900 N N . PHE A 1 109 ? 1.148 -5.500 -19.304 1.00 84.94 109 PHE A N 1
ATOM 901 C CA . PHE A 1 109 ? 1.109 -4.190 -19.947 1.00 84.94 109 PHE A CA 1
ATOM 902 C C . PHE A 1 109 ? -0.113 -3.980 -20.851 1.00 84.94 109 PHE A C 1
ATOM 904 O O . PHE A 1 109 ? -0.356 -2.848 -21.279 1.00 84.94 109 PHE A O 1
ATOM 911 N N . GLU A 1 110 ? -0.915 -5.019 -21.082 1.00 84.75 110 GLU A N 1
ATOM 912 C CA . GLU A 1 110 ? -2.207 -4.924 -21.761 1.00 84.75 110 GLU A CA 1
ATOM 913 C C . GLU A 1 110 ? -3.337 -4.606 -20.758 1.00 84.75 110 GLU A C 1
ATOM 915 O O . GLU A 1 110 ? -4.320 -3.937 -21.100 1.00 84.75 110 GLU A O 1
ATOM 920 N N . ALA A 1 111 ? -3.174 -4.979 -19.481 1.00 84.75 111 ALA A N 1
ATOM 921 C CA . ALA A 1 111 ? -4.147 -4.727 -18.414 1.00 84.75 111 ALA A CA 1
ATOM 922 C C . ALA A 1 111 ? -4.247 -3.241 -18.009 1.00 84.75 111 ALA A C 1
ATOM 924 O O . ALA A 1 111 ? -3.527 -2.752 -17.137 1.00 84.75 111 ALA A O 1
ATOM 925 N N . LYS A 1 112 ? -5.193 -2.508 -18.610 1.00 80.69 112 LYS A N 1
ATOM 926 C CA . LYS A 1 112 ? -5.348 -1.042 -18.471 1.00 80.69 112 LYS A CA 1
ATOM 927 C C . LYS A 1 112 ? -5.419 -0.504 -17.038 1.00 80.69 112 LYS A C 1
ATOM 929 O O . LYS A 1 112 ? -5.020 0.647 -16.828 1.00 80.69 112 LYS A O 1
ATOM 934 N N . ASP A 1 113 ? -5.909 -1.299 -16.092 1.00 84.88 113 ASP A N 1
ATOM 935 C CA . ASP A 1 113 ? -6.131 -0.912 -14.693 1.00 84.88 113 ASP A CA 1
ATOM 936 C C . ASP A 1 113 ? -5.191 -1.641 -13.727 1.00 84.88 113 ASP A C 1
ATOM 938 O O . ASP A 1 113 ? -5.553 -1.971 -12.601 1.00 84.88 113 ASP A O 1
ATOM 942 N N . GLN A 1 114 ? -3.954 -1.870 -14.171 1.00 91.06 114 GLN A N 1
ATOM 943 C CA . GLN A 1 114 ? -2.892 -2.412 -13.339 1.00 91.06 114 GLN A CA 1
ATOM 944 C C . GLN A 1 114 ? -2.079 -1.305 -12.644 1.00 91.06 114 GLN A C 1
ATOM 946 O O . GLN A 1 114 ? -1.598 -0.353 -13.277 1.00 91.06 114 GLN A O 1
ATOM 951 N N . PHE A 1 115 ? -1.889 -1.442 -11.331 1.00 93.81 115 PHE A N 1
ATOM 952 C CA . PHE A 1 115 ? -1.152 -0.501 -10.492 1.00 93.81 115 PHE A CA 1
ATOM 953 C C . PHE A 1 115 ? -0.160 -1.214 -9.568 1.00 93.81 115 PHE A C 1
ATOM 955 O O . PHE A 1 115 ? -0.476 -2.234 -8.960 1.00 93.81 115 PHE A O 1
ATOM 962 N N . LEU A 1 116 ? 1.022 -0.617 -9.410 1.00 95.19 116 LEU A N 1
ATOM 963 C CA . LEU A 1 116 ? 1.965 -0.945 -8.345 1.00 95.19 116 LEU A CA 1
ATOM 964 C C . LEU A 1 116 ? 1.683 -0.074 -7.126 1.00 95.19 116 LEU A C 1
ATOM 966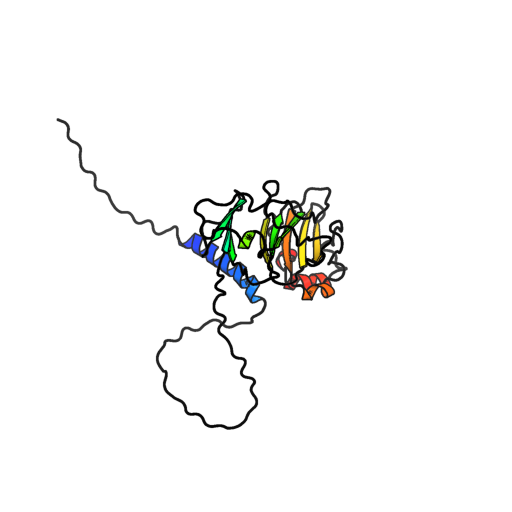 O O . LEU A 1 116 ? 1.645 1.160 -7.220 1.00 95.19 116 LEU A O 1
ATOM 970 N N . ILE A 1 117 ? 1.541 -0.723 -5.979 1.00 96.94 117 ILE A N 1
ATOM 971 C CA . ILE A 1 117 ? 1.279 -0.099 -4.691 1.00 96.94 117 ILE A CA 1
ATOM 972 C C . ILE A 1 117 ? 2.524 -0.233 -3.828 1.00 96.94 117 ILE A C 1
ATOM 974 O O . ILE A 1 117 ? 2.937 -1.343 -3.520 1.00 96.94 117 ILE A O 1
ATOM 978 N N . HIS A 1 118 ? 3.116 0.895 -3.441 1.00 97.50 118 HIS A N 1
ATOM 979 C CA . HIS A 1 118 ? 4.204 0.931 -2.466 1.00 97.50 118 HIS A CA 1
ATOM 980 C C . HIS A 1 118 ? 3.640 1.369 -1.122 1.00 97.50 118 HIS A C 1
ATOM 982 O O . HIS A 1 118 ? 3.002 2.424 -1.019 1.00 97.50 118 HIS A O 1
ATOM 988 N N . PHE A 1 119 ? 3.908 0.568 -0.103 1.00 97.75 119 PHE A N 1
ATOM 989 C CA . PHE A 1 119 ? 3.562 0.849 1.278 1.00 97.75 119 PHE A CA 1
ATOM 990 C C . PHE A 1 119 ? 4.808 1.302 2.030 1.00 97.75 119 PHE A C 1
ATOM 992 O O . PHE A 1 119 ? 5.859 0.672 1.923 1.00 97.75 119 PHE A O 1
ATOM 999 N N . TYR A 1 120 ? 4.694 2.384 2.794 1.00 97.75 120 TYR A N 1
ATOM 1000 C CA . TYR A 1 120 ? 5.806 2.958 3.547 1.00 97.75 120 TYR A CA 1
ATOM 1001 C C . TYR A 1 120 ? 5.502 3.012 5.043 1.00 97.75 120 TYR A C 1
ATOM 1003 O O . TYR A 1 120 ? 4.369 3.311 5.438 1.00 97.75 120 TYR A O 1
ATOM 1011 N N . GLN A 1 121 ? 6.520 2.790 5.871 1.00 96.56 121 GLN A N 1
ATOM 1012 C CA . GLN A 1 121 ? 6.406 2.749 7.334 1.00 96.56 121 GLN A CA 1
ATOM 1013 C C . GLN A 1 121 ? 5.851 4.048 7.927 1.00 96.56 121 GLN A C 1
ATOM 1015 O O . GLN A 1 121 ? 5.148 4.041 8.931 1.00 96.56 121 GLN A O 1
ATOM 1020 N N . GLU A 1 122 ? 6.089 5.179 7.263 1.00 96.25 122 GLU A N 1
ATOM 1021 C CA . GLU A 1 122 ? 5.691 6.517 7.700 1.00 96.25 122 GLU A CA 1
ATOM 1022 C C . GLU A 1 122 ? 4.193 6.815 7.484 1.00 96.25 122 GLU A C 1
ATOM 1024 O O . GLU A 1 122 ? 3.773 7.979 7.464 1.00 96.25 122 GLU A O 1
ATOM 1029 N N . GLY A 1 123 ? 3.368 5.783 7.288 1.00 96.12 123 GLY A N 1
ATOM 1030 C CA . GLY A 1 123 ? 1.939 5.954 7.062 1.00 96.12 123 GLY A CA 1
ATOM 1031 C C . GLY A 1 123 ? 1.635 6.511 5.676 1.00 96.12 123 GLY A C 1
ATOM 1032 O O . GLY A 1 123 ? 0.764 7.377 5.558 1.00 96.12 123 GLY A O 1
ATOM 1033 N N . LYS A 1 124 ? 2.381 6.098 4.642 1.00 96.62 124 LYS A N 1
ATOM 1034 C CA . LYS A 1 124 ? 2.204 6.571 3.262 1.00 96.62 124 LYS A CA 1
ATOM 1035 C C . LYS A 1 124 ? 1.961 5.420 2.294 1.00 96.62 124 LYS A C 1
ATOM 1037 O O . LYS A 1 124 ? 2.569 4.361 2.406 1.00 96.62 124 LYS A O 1
ATOM 1042 N N . ILE A 1 125 ? 1.085 5.665 1.323 1.00 97.25 125 ILE A N 1
ATOM 1043 C CA . ILE A 1 125 ? 0.756 4.724 0.250 1.00 97.25 125 ILE A CA 1
ATOM 1044 C C . ILE A 1 125 ? 0.948 5.428 -1.088 1.00 97.25 125 ILE A C 1
ATOM 1046 O O . ILE 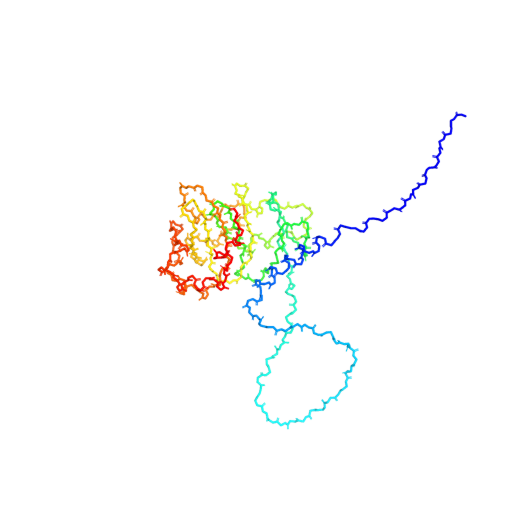A 1 125 ? 0.376 6.495 -1.335 1.00 97.25 125 ILE A O 1
ATOM 1050 N N . LYS A 1 126 ? 1.736 4.821 -1.974 1.00 95.56 126 LYS A N 1
ATOM 1051 C CA . LYS A 1 126 ? 1.928 5.291 -3.345 1.00 95.56 126 LYS A CA 1
ATOM 1052 C C . LYS A 1 126 ? 1.309 4.305 -4.325 1.00 95.56 126 LYS A C 1
ATOM 1054 O O . LYS A 1 126 ? 1.746 3.167 -4.414 1.00 95.56 126 LYS A O 1
ATOM 1059 N N . LYS A 1 127 ? 0.349 4.789 -5.110 1.00 94.94 127 LYS A N 1
ATOM 1060 C CA . LYS A 1 127 ? -0.246 4.090 -6.252 1.00 94.94 127 LYS A CA 1
ATOM 1061 C C . LYS A 1 127 ? 0.393 4.602 -7.544 1.00 94.94 127 LYS A C 1
ATOM 1063 O O . LYS A 1 127 ? 0.418 5.811 -7.772 1.00 94.94 127 LYS A O 1
ATOM 1068 N N . THR A 1 128 ? 0.917 3.697 -8.366 1.00 93.25 128 THR A N 1
ATOM 1069 C CA . THR A 1 128 ? 1.551 4.017 -9.655 1.00 93.25 128 THR A CA 1
ATOM 1070 C C . THR A 1 128 ? 0.949 3.156 -10.749 1.00 93.25 128 THR A C 1
ATOM 1072 O O . THR A 1 128 ? 0.929 1.936 -10.622 1.00 93.25 128 THR A O 1
ATOM 1075 N N . LYS A 1 129 ? 0.479 3.769 -11.837 1.00 91.62 129 LYS A N 1
ATOM 1076 C CA . LYS A 1 129 ? -0.059 3.031 -12.985 1.00 91.62 129 LYS A CA 1
ATOM 1077 C C . LYS A 1 129 ? 1.060 2.295 -13.725 1.00 91.62 129 LYS A C 1
ATOM 1079 O O . LYS A 1 129 ? 2.069 2.912 -14.067 1.00 91.62 129 LYS A O 1
ATOM 1084 N N . VAL A 1 130 ? 0.871 1.002 -13.988 1.00 89.81 130 VAL A N 1
ATOM 1085 C CA . VAL A 1 130 ? 1.873 0.171 -14.675 1.00 89.81 130 VAL A CA 1
ATOM 1086 C C . VAL A 1 130 ? 1.958 0.524 -16.157 1.00 89.81 130 VAL A C 1
ATOM 1088 O O . VAL A 1 130 ? 3.049 0.795 -16.663 1.00 89.81 130 VAL A O 1
ATOM 1091 N N . ASN A 1 131 ? 0.814 0.637 -16.834 1.00 83.75 131 ASN A N 1
ATOM 1092 C CA . ASN A 1 131 ? 0.733 0.846 -18.289 1.00 83.75 131 ASN A CA 1
ATOM 1093 C C . ASN A 1 131 ? 0.950 2.318 -18.678 1.00 83.75 131 ASN A C 1
ATOM 1095 O O . ASN A 1 131 ? 0.185 2.908 -19.436 1.00 83.75 131 ASN A O 1
ATOM 1099 N N . GLY A 1 132 ? 1.969 2.938 -18.087 1.00 81.19 132 GLY A N 1
ATOM 1100 C CA . GLY A 1 132 ? 2.376 4.319 -18.310 1.00 81.19 132 GLY A CA 1
ATOM 1101 C C . GLY A 1 132 ? 3.890 4.424 -18.471 1.00 81.19 132 GLY A C 1
ATOM 1102 O O . GLY A 1 132 ? 4.449 4.091 -19.508 1.00 81.19 132 GLY A O 1
ATOM 1103 N N . SER A 1 133 ? 4.592 4.910 -17.449 1.00 79.88 133 SER A N 1
ATOM 1104 C CA . SER A 1 133 ? 6.049 5.094 -17.533 1.00 79.88 133 SER A CA 1
ATOM 1105 C C . SER A 1 133 ? 6.832 3.780 -17.577 1.00 79.88 133 SER A C 1
ATOM 1107 O O . SER A 1 133 ? 7.938 3.768 -18.120 1.00 79.88 133 SER A O 1
ATOM 1109 N N . LEU A 1 134 ? 6.288 2.696 -17.010 1.00 87.06 134 LEU A N 1
ATOM 1110 C CA . LEU A 1 134 ? 6.970 1.402 -16.920 1.00 87.06 134 LEU A CA 1
ATOM 1111 C C . LEU A 1 134 ? 6.928 0.615 -18.228 1.00 87.06 134 LEU A C 1
ATOM 1113 O O . LEU A 1 134 ? 7.907 -0.055 -18.544 1.00 87.06 134 LEU A O 1
ATOM 1117 N N . SER A 1 135 ? 5.869 0.757 -19.031 1.00 86.00 135 SER A N 1
ATOM 1118 C CA . SER A 1 135 ? 5.765 0.083 -20.336 1.00 86.00 135 SER A CA 1
ATOM 1119 C C . SER A 1 135 ? 6.835 0.551 -21.324 1.00 86.00 135 SER A C 1
ATOM 1121 O O . SER A 1 135 ? 7.260 -0.215 -22.186 1.00 86.00 135 SER A O 1
ATOM 1123 N N . ASN A 1 136 ? 7.313 1.788 -21.153 1.00 86.81 136 ASN A N 1
ATOM 1124 C CA . ASN A 1 136 ? 8.349 2.413 -21.975 1.00 86.81 136 ASN A CA 1
ATOM 1125 C C . ASN A 1 136 ? 9.781 2.106 -21.498 1.00 86.81 136 ASN A C 1
ATOM 1127 O O . ASN A 1 136 ? 10.744 2.626 -22.067 1.00 86.81 136 ASN A O 1
ATOM 1131 N N . LYS A 1 137 ? 9.955 1.329 -20.422 1.00 91.00 137 LYS A N 1
ATOM 1132 C CA . LYS A 1 137 ? 11.284 0.959 -19.919 1.00 91.00 137 LYS A CA 1
ATOM 1133 C C . LYS A 1 137 ? 11.884 -0.162 -20.759 1.00 91.00 137 LYS A C 1
ATOM 1135 O O . LYS A 1 137 ? 11.189 -1.055 -21.232 1.00 91.00 137 LYS A O 1
ATOM 1140 N N . THR A 1 138 ? 13.202 -0.110 -20.920 1.00 92.81 138 THR A N 1
ATOM 1141 C CA . THR A 1 138 ? 13.971 -1.144 -21.611 1.00 92.81 138 THR A CA 1
ATOM 1142 C C . THR A 1 138 ? 13.977 -2.412 -20.766 1.00 92.81 138 THR A C 1
ATOM 1144 O O . THR A 1 138 ? 14.380 -2.370 -19.602 1.00 92.81 138 THR A O 1
ATOM 1147 N N . VAL A 1 139 ? 13.534 -3.513 -21.369 1.00 94.25 139 VAL A N 1
ATOM 1148 C CA . VAL A 1 139 ? 13.558 -4.851 -20.769 1.00 94.25 139 VAL A CA 1
ATOM 1149 C C . VAL A 1 139 ? 15.001 -5.361 -20.714 1.00 94.25 139 VAL A C 1
ATOM 1151 O O . VAL A 1 139 ? 15.788 -5.060 -21.611 1.00 94.25 139 VAL A O 1
ATOM 1154 N N . ASP A 1 140 ? 15.354 -6.083 -19.651 1.00 93.50 140 ASP A N 1
ATOM 1155 C CA . ASP A 1 140 ? 16.662 -6.724 -19.436 1.00 93.50 140 ASP A CA 1
ATOM 1156 C C . ASP A 1 140 ? 17.851 -5.763 -19.543 1.00 93.50 140 ASP A C 1
ATOM 1158 O O . ASP A 1 140 ? 18.937 -6.072 -20.040 1.00 93.50 140 ASP A O 1
ATOM 1162 N N . ARG A 1 141 ? 17.646 -4.536 -19.066 1.00 94.25 141 ARG A N 1
ATOM 1163 C CA . ARG A 1 141 ? 18.689 -3.517 -19.072 1.00 94.25 141 ARG A CA 1
ATOM 1164 C C . ARG A 1 141 ? 19.829 -3.899 -18.120 1.00 94.25 141 ARG A C 1
ATOM 1166 O O . ARG A 1 141 ? 19.609 -4.082 -16.928 1.00 94.25 141 ARG A O 1
ATOM 1173 N N . SER A 1 142 ? 21.069 -3.857 -18.614 1.00 92.06 142 SER A N 1
ATOM 1174 C CA . SER A 1 142 ? 22.278 -4.146 -17.819 1.00 92.06 142 SER A CA 1
ATOM 1175 C C . SER A 1 142 ? 22.510 -3.184 -16.648 1.00 92.06 142 SER A C 1
ATOM 1177 O O . SER A 1 142 ? 22.992 -3.587 -15.593 1.00 92.06 142 SER A O 1
ATOM 1179 N N . LYS A 1 143 ? 22.180 -1.897 -16.824 1.00 95.94 143 LYS A N 1
ATOM 1180 C CA . LYS A 1 143 ? 22.263 -0.877 -15.772 1.00 95.94 143 LYS A CA 1
ATOM 1181 C C . LYS A 1 143 ? 20.874 -0.606 -15.186 1.00 95.94 143 LYS A C 1
ATOM 1183 O O . LYS A 1 143 ? 20.039 -0.056 -15.909 1.00 95.94 143 LYS A O 1
ATOM 1188 N N . PRO A 1 144 ? 20.637 -0.878 -13.892 1.00 96.69 144 PRO A N 1
ATOM 1189 C CA . PRO A 1 144 ? 19.360 -0.586 -13.254 1.00 96.69 144 PRO A CA 1
ATOM 1190 C C . PRO A 1 144 ? 18.943 0.882 -13.368 1.00 96.69 144 PRO A C 1
ATOM 1192 O O . PRO A 1 144 ? 19.772 1.798 -13.435 1.00 96.69 144 PRO A O 1
ATOM 1195 N N . TYR A 1 145 ? 17.635 1.117 -13.388 1.00 96.25 145 TYR A N 1
ATOM 1196 C CA . TYR A 1 145 ? 17.089 2.444 -13.149 1.00 96.25 145 TYR A CA 1
ATOM 1197 C C . TYR A 1 145 ? 17.216 2.761 -11.659 1.00 96.25 145 TYR A C 1
ATOM 1199 O O . TYR A 1 145 ? 16.902 1.924 -10.819 1.00 96.25 145 TYR A O 1
ATOM 1207 N N . SER A 1 146 ? 17.637 3.978 -11.329 1.00 90.69 146 SER A N 1
ATOM 1208 C CA . SER A 1 146 ? 17.410 4.535 -9.998 1.00 90.69 146 SER A CA 1
ATOM 1209 C C . SER A 1 146 ? 15.951 4.993 -9.893 1.00 90.69 146 SER A C 1
ATOM 1211 O O . SER A 1 146 ? 15.291 5.173 -10.920 1.00 90.69 146 SER A O 1
ATOM 1213 N N . ASN A 1 147 ? 15.449 5.213 -8.675 1.00 93.81 147 ASN A N 1
ATOM 1214 C CA . ASN A 1 147 ? 14.128 5.811 -8.404 1.00 93.81 147 ASN A CA 1
ATOM 1215 C C . ASN A 1 147 ? 12.932 4.844 -8.470 1.00 93.81 147 ASN A C 1
ATOM 1217 O O . ASN A 1 147 ? 11.831 5.269 -8.806 1.00 93.81 147 ASN A O 1
ATOM 1221 N N . GLY A 1 148 ? 13.130 3.569 -8.129 1.00 95.44 148 GLY A N 1
ATOM 1222 C CA . GLY A 1 148 ? 12.066 2.564 -8.012 1.00 95.44 148 GLY A CA 1
ATOM 1223 C C . GLY A 1 148 ? 11.199 2.687 -6.754 1.00 95.44 148 GLY A C 1
ATOM 1224 O O . GLY A 1 148 ? 10.157 2.056 -6.677 1.00 95.44 148 GLY A O 1
ATOM 1225 N N . LYS A 1 149 ? 11.604 3.521 -5.790 1.00 95.75 149 LYS A N 1
ATOM 1226 C CA . LYS A 1 149 ? 10.846 3.898 -4.586 1.00 95.75 149 LYS A CA 1
ATOM 1227 C C . LYS A 1 149 ? 11.238 5.307 -4.146 1.00 95.75 149 LYS A C 1
ATOM 1229 O O . LYS A 1 149 ? 12.255 5.846 -4.597 1.00 95.75 149 LYS A O 1
ATOM 1234 N N . CYS A 1 150 ? 10.484 5.889 -3.219 1.00 96.44 150 CYS A N 1
ATOM 1235 C CA . CYS A 1 150 ? 10.924 7.089 -2.522 1.00 96.44 150 CYS A CA 1
ATOM 1236 C C . CYS A 1 150 ? 12.092 6.783 -1.571 1.00 96.44 150 CYS A C 1
ATOM 1238 O O . CYS A 1 150 ? 11.956 5.969 -0.666 1.00 96.44 150 CYS A O 1
ATOM 1240 N N . GLN A 1 151 ? 13.230 7.459 -1.749 1.00 94.25 151 GLN A N 1
ATOM 1241 C CA . GLN A 1 151 ? 14.429 7.241 -0.921 1.00 94.25 151 GLN A CA 1
ATOM 1242 C C . GLN A 1 151 ? 14.351 7.883 0.468 1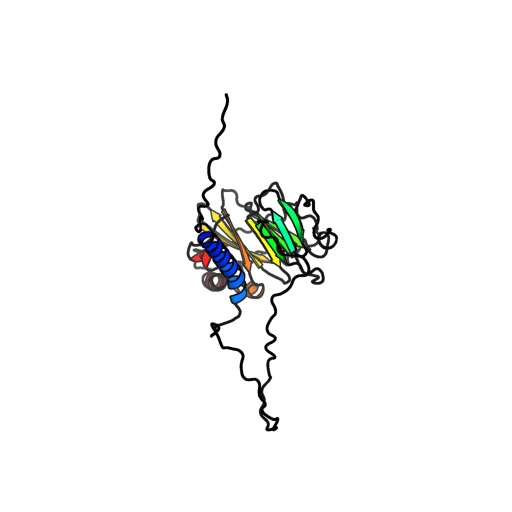.00 94.25 151 GLN A C 1
ATOM 1244 O O . GLN A 1 151 ? 15.153 7.569 1.338 1.00 94.25 151 GLN A O 1
ATOM 1249 N N . LYS A 1 152 ? 13.400 8.800 0.673 1.00 95.81 152 LYS A N 1
ATOM 1250 C CA . LYS A 1 152 ? 13.184 9.473 1.962 1.00 95.81 152 LYS A CA 1
ATOM 1251 C C . LYS A 1 152 ? 12.308 8.665 2.919 1.00 95.81 152 LYS A C 1
ATOM 1253 O O . LYS A 1 152 ? 12.096 9.109 4.040 1.00 95.81 152 LYS A O 1
ATOM 1258 N N . LEU A 1 153 ? 11.741 7.559 2.442 1.00 96.44 153 LEU A N 1
ATOM 1259 C CA . LEU A 1 153 ? 10.772 6.743 3.159 1.00 96.44 153 LEU A CA 1
ATOM 1260 C C . LEU A 1 153 ? 11.258 5.303 3.240 1.00 96.44 153 LEU A C 1
ATOM 1262 O O . LEU A 1 153 ? 11.960 4.813 2.347 1.00 96.44 153 LEU A O 1
ATOM 1266 N N . THR A 1 154 ? 10.823 4.614 4.283 1.00 96.62 154 THR A N 1
ATOM 1267 C CA . THR A 1 154 ? 11.173 3.217 4.510 1.00 96.62 154 THR A CA 1
ATOM 1268 C C . THR A 1 154 ? 10.110 2.328 3.889 1.00 96.62 154 THR A C 1
ATOM 1270 O O . THR A 1 154 ? 8.950 2.333 4.296 1.00 96.62 154 THR A O 1
ATOM 1273 N N . LEU A 1 155 ? 10.493 1.596 2.843 1.00 97.06 155 LEU A N 1
ATOM 1274 C CA . LEU A 1 155 ? 9.582 0.739 2.091 1.00 97.06 155 LEU A CA 1
ATOM 1275 C C . LEU A 1 155 ? 9.212 -0.501 2.916 1.00 97.06 155 LEU A C 1
ATOM 1277 O O . LEU A 1 155 ? 10.070 -1.344 3.176 1.00 97.06 155 LEU A O 1
ATOM 1281 N N . SER A 1 156 ? 7.936 -0.618 3.275 1.00 95.81 156 SER A N 1
ATOM 1282 C CA . SER A 1 156 ? 7.373 -1.779 3.970 1.00 95.81 156 SER A CA 1
ATOM 1283 C C . SER A 1 156 ? 7.101 -2.929 3.011 1.00 95.81 156 SER A C 1
ATOM 1285 O O . SER A 1 156 ? 7.471 -4.062 3.305 1.00 95.81 156 SER A O 1
ATOM 1287 N N . ASP A 1 157 ? 6.450 -2.641 1.881 1.00 96.19 157 ASP A N 1
ATOM 1288 C CA . ASP A 1 157 ? 6.013 -3.655 0.920 1.00 96.19 157 ASP A CA 1
ATOM 1289 C C . ASP A 1 157 ? 5.708 -3.052 -0.463 1.00 96.19 157 ASP A C 1
ATOM 1291 O O . ASP A 1 157 ? 5.446 -1.847 -0.582 1.00 96.19 157 ASP A O 1
ATOM 1295 N N . VAL A 1 158 ? 5.718 -3.894 -1.499 1.00 96.75 158 VAL A N 1
ATOM 1296 C CA . VAL A 1 158 ? 5.264 -3.564 -2.854 1.00 96.75 158 VAL A CA 1
ATOM 1297 C C . VAL A 1 158 ? 4.340 -4.658 -3.360 1.00 96.75 158 VAL A C 1
ATOM 1299 O O . VAL A 1 158 ? 4.721 -5.822 -3.430 1.00 96.75 158 VAL A O 1
ATOM 1302 N N . GLN A 1 159 ? 3.136 -4.273 -3.771 1.00 96.31 159 GLN A N 1
ATOM 1303 C CA . GLN A 1 159 ? 2.137 -5.204 -4.289 1.00 96.31 159 GLN A CA 1
ATOM 1304 C C . GLN A 1 159 ? 1.546 -4.711 -5.610 1.00 96.31 159 GLN A C 1
ATOM 1306 O O . GLN A 1 159 ? 1.563 -3.517 -5.916 1.00 96.31 159 GLN A O 1
ATOM 1311 N N . LEU A 1 160 ? 1.002 -5.645 -6.386 1.00 94.88 160 LEU A N 1
ATOM 1312 C CA . LEU A 1 160 ? 0.270 -5.369 -7.616 1.00 94.88 160 LEU A CA 1
ATOM 1313 C C . LEU A 1 160 ? -1.231 -5.435 -7.354 1.00 94.88 160 LEU A C 1
ATOM 1315 O O . LEU A 1 160 ? -1.699 -6.349 -6.676 1.00 94.88 160 LEU A O 1
ATOM 1319 N N . ILE A 1 161 ? -1.985 -4.523 -7.958 1.00 94.69 161 ILE A N 1
ATOM 1320 C CA . ILE A 1 161 ? -3.438 -4.642 -8.085 1.00 94.69 161 ILE A CA 1
ATOM 1321 C C . ILE A 1 161 ? -3.849 -4.460 -9.537 1.00 94.69 161 ILE A C 1
ATOM 1323 O O . ILE A 1 161 ? -3.252 -3.670 -10.264 1.00 94.69 161 ILE A O 1
ATOM 1327 N N . ASN A 1 162 ? -4.880 -5.183 -9.946 1.00 92.62 162 ASN A N 1
ATOM 1328 C CA . ASN A 1 162 ? -5.502 -5.105 -11.269 1.00 92.62 162 ASN A CA 1
ATOM 1329 C C . ASN A 1 162 ? -7.036 -4.985 -11.185 1.00 92.62 162 ASN A C 1
ATOM 1331 O O . ASN A 1 162 ? -7.728 -5.091 -12.193 1.00 92.62 162 ASN A O 1
ATOM 1335 N N . GLN A 1 163 ? -7.561 -4.783 -9.977 1.00 93.44 163 GLN A N 1
ATOM 1336 C CA . GLN A 1 163 ? -8.978 -4.630 -9.681 1.00 93.44 163 GLN A CA 1
ATOM 1337 C C . GLN A 1 163 ? -9.155 -3.692 -8.477 1.00 93.44 163 GLN A C 1
ATOM 1339 O O . GLN A 1 163 ? -8.189 -3.477 -7.735 1.00 93.44 163 GLN A O 1
ATOM 1344 N N . PRO A 1 164 ? -10.360 -3.134 -8.259 1.00 95.50 164 PRO A N 1
ATOM 1345 C CA . PRO A 1 164 ? -10.652 -2.341 -7.071 1.00 95.50 164 PRO A CA 1
ATOM 1346 C C . PRO A 1 164 ? -10.366 -3.126 -5.789 1.00 95.50 164 PRO A C 1
ATOM 1348 O O . PRO A 1 164 ? -10.654 -4.319 -5.703 1.00 95.50 164 PRO A O 1
ATOM 1351 N N . VAL A 1 165 ? -9.811 -2.448 -4.786 1.00 97.81 165 VAL A N 1
ATOM 1352 C CA . VAL A 1 165 ? -9.465 -3.028 -3.480 1.00 97.81 165 VAL A CA 1
ATOM 1353 C C . VAL A 1 165 ? -9.693 -2.012 -2.365 1.00 97.81 165 VAL A C 1
ATOM 1355 O O . VAL A 1 165 ? -9.921 -0.826 -2.610 1.00 97.81 165 VAL A O 1
ATOM 1358 N N . LEU A 1 166 ? -9.589 -2.462 -1.120 1.00 98.44 166 LEU A N 1
ATOM 1359 C CA . LEU A 1 166 ? -9.429 -1.572 0.023 1.00 98.44 166 LEU A CA 1
ATOM 1360 C C . LEU A 1 166 ? -7.995 -1.663 0.537 1.00 98.44 166 LEU A C 1
ATOM 1362 O O . LEU A 1 166 ? -7.454 -2.753 0.727 1.00 98.44 166 LEU A O 1
ATOM 1366 N N . PHE A 1 167 ? -7.396 -0.517 0.839 1.00 98.44 167 PHE A N 1
ATOM 1367 C CA . PHE A 1 167 ? -6.146 -0.475 1.586 1.00 98.44 167 PHE A CA 1
ATOM 1368 C C . PHE A 1 167 ? -6.454 -0.573 3.074 1.00 98.44 167 PHE A C 1
ATOM 1370 O O . PHE A 1 167 ? -6.865 0.405 3.701 1.00 98.44 167 PHE A O 1
ATOM 1377 N N . GLY A 1 168 ? -6.279 -1.768 3.633 1.00 98.19 168 GLY A N 1
ATOM 1378 C CA . GLY A 1 168 ? -6.294 -2.001 5.068 1.00 98.19 168 GLY A CA 1
ATOM 1379 C C . GLY A 1 168 ? -5.029 -1.434 5.700 1.00 98.19 168 GLY A C 1
ATOM 1380 O O . GLY A 1 168 ? -3.918 -1.765 5.291 1.00 98.19 168 GLY A O 1
ATOM 1381 N N . ILE A 1 169 ? -5.207 -0.584 6.704 1.00 98.38 169 ILE A N 1
ATOM 1382 C CA . ILE A 1 169 ? -4.135 0.107 7.412 1.00 98.38 169 ILE A CA 1
ATOM 1383 C C . ILE A 1 169 ? -4.311 -0.196 8.894 1.00 98.38 169 ILE A C 1
ATOM 1385 O O . ILE A 1 169 ? -5.261 0.273 9.529 1.00 98.38 169 ILE A O 1
ATOM 1389 N N . ALA A 1 170 ? -3.385 -0.975 9.437 1.00 98.00 170 ALA A N 1
ATOM 1390 C CA . ALA A 1 170 ? -3.266 -1.196 10.864 1.00 98.00 170 ALA A CA 1
ATOM 1391 C C . ALA A 1 170 ? -2.085 -0.391 11.398 1.00 98.00 170 ALA A C 1
ATOM 1393 O O . ALA A 1 170 ? -1.042 -0.278 10.751 1.00 98.00 170 ALA A O 1
ATOM 1394 N N . TYR A 1 171 ? -2.239 0.164 12.592 1.00 97.69 171 TYR A N 1
ATOM 1395 C CA . TYR A 1 171 ? -1.138 0.823 13.271 1.00 97.69 171 TYR A CA 1
ATOM 1396 C C . TYR A 1 171 ? -1.180 0.550 14.765 1.00 97.69 171 TYR A C 1
ATOM 1398 O O . TYR A 1 171 ? -2.247 0.446 15.378 1.00 97.69 171 TYR A O 1
ATOM 1406 N N . LYS A 1 172 ? 0.007 0.422 15.346 1.00 97.12 172 LYS A N 1
ATOM 1407 C CA . LYS A 1 172 ? 0.200 0.166 16.767 1.00 97.12 172 LYS A CA 1
ATOM 1408 C C . LYS A 1 172 ? 0.845 1.378 17.405 1.00 97.12 172 LYS A C 1
ATOM 1410 O O . LYS A 1 172 ? 1.868 1.859 16.923 1.00 97.12 172 LYS A O 1
ATOM 1415 N N . THR A 1 173 ? 0.264 1.835 18.504 1.00 96.50 173 THR A N 1
ATOM 1416 C CA . THR A 1 173 ? 0.850 2.871 19.356 1.00 96.50 173 THR A CA 1
ATOM 1417 C C . THR A 1 173 ? 0.923 2.378 20.798 1.00 96.50 173 THR A C 1
ATOM 1419 O O . THR A 1 173 ? 0.538 1.246 21.104 1.00 96.50 173 THR A O 1
ATOM 1422 N N . ARG A 1 174 ? 1.404 3.222 21.715 1.00 95.81 174 ARG A N 1
ATOM 1423 C CA . ARG A 1 174 ? 1.372 2.917 23.155 1.00 95.81 174 ARG A CA 1
ATOM 1424 C C . ARG A 1 174 ? -0.044 2.753 23.720 1.00 95.81 174 ARG A C 1
ATOM 1426 O O . ARG A 1 174 ? -0.187 2.171 24.788 1.00 95.81 174 ARG A O 1
ATOM 1433 N N . TYR A 1 175 ? -1.065 3.280 23.039 1.00 94.00 175 TYR A N 1
ATOM 1434 C CA . TYR A 1 175 ? -2.451 3.247 23.511 1.00 94.00 175 TYR A CA 1
ATOM 1435 C C . TYR A 1 175 ? -3.239 2.041 23.014 1.00 94.00 175 TYR A C 1
ATOM 1437 O O . TYR A 1 175 ? -4.312 1.779 23.539 1.00 94.00 175 TYR A O 1
ATOM 1445 N N . GLY A 1 176 ? -2.733 1.320 22.015 1.00 95.44 176 GLY A N 1
ATOM 1446 C CA . GLY A 1 176 ? -3.434 0.173 21.461 1.00 95.44 176 GLY A CA 1
ATOM 1447 C C . GLY A 1 176 ? -3.113 -0.066 19.996 1.00 95.44 176 GLY A C 1
ATOM 1448 O O . GLY A 1 176 ? -2.199 0.530 19.416 1.00 95.44 176 GLY A O 1
ATOM 1449 N N . ILE A 1 177 ? -3.888 -0.969 19.404 1.00 97.38 177 ILE A N 1
ATOM 1450 C CA . ILE A 1 177 ? -3.824 -1.300 17.984 1.00 97.38 177 ILE A CA 1
ATOM 1451 C C . ILE A 1 177 ? -5.106 -0.811 17.328 1.00 97.38 177 ILE A C 1
ATOM 1453 O O . ILE A 1 177 ? -6.213 -1.116 17.774 1.00 97.38 177 ILE A O 1
ATOM 1457 N N . PHE A 1 178 ? -4.944 -0.068 16.246 1.00 97.81 178 PHE A N 1
ATOM 1458 C CA . PHE A 1 178 ? -6.026 0.580 15.533 1.00 97.81 178 PHE A CA 1
ATOM 1459 C C . PHE A 1 178 ? -6.048 0.122 14.085 1.00 97.81 178 PHE A C 1
ATOM 1461 O O . PHE A 1 178 ? -5.016 -0.213 13.501 1.00 97.81 178 PHE A O 1
ATOM 1468 N N . PHE A 1 179 ? -7.238 0.144 13.501 1.00 98.38 179 PHE A N 1
ATOM 1469 C CA . PHE A 1 179 ? -7.469 -0.214 12.116 1.00 98.38 179 PHE A CA 1
ATOM 1470 C C . PHE A 1 179 ? -8.364 0.808 11.422 1.00 98.38 179 PHE A C 1
ATOM 1472 O O . PHE A 1 179 ? -9.372 1.269 11.968 1.00 98.38 179 PHE A O 1
ATOM 1479 N N . LYS A 1 180 ? -8.040 1.086 10.162 1.00 98.12 180 LYS A N 1
ATOM 1480 C CA . LYS A 1 180 ? -8.975 1.638 9.185 1.00 98.12 180 LYS A CA 1
ATOM 1481 C C . LYS A 1 180 ? -8.717 1.042 7.812 1.00 98.12 180 LYS A C 1
ATOM 1483 O O . LYS A 1 180 ? -7.614 0.597 7.517 1.00 98.12 180 LYS A O 1
ATOM 1488 N N . ALA A 1 181 ? -9.722 1.108 6.956 1.00 98.38 181 ALA A N 1
ATOM 1489 C CA . ALA A 1 181 ? -9.578 0.846 5.536 1.00 98.38 181 ALA A CA 1
ATOM 1490 C C . ALA A 1 181 ? -9.749 2.147 4.748 1.00 98.38 181 ALA A C 1
ATOM 1492 O O . ALA A 1 181 ? -10.465 3.053 5.179 1.00 98.38 181 ALA A O 1
ATOM 1493 N N . MET A 1 182 ? -9.113 2.234 3.587 1.00 97.94 182 MET A N 1
ATOM 1494 C CA . MET A 1 182 ? -9.348 3.303 2.623 1.00 97.94 182 MET A CA 1
ATOM 1495 C C . MET A 1 182 ? -9.729 2.718 1.272 1.00 97.94 182 MET A C 1
ATOM 1497 O O . MET A 1 182 ? -9.144 1.730 0.835 1.00 97.94 182 MET A O 1
ATOM 1501 N N . ASP A 1 183 ? -10.710 3.339 0.627 1.00 97.25 183 ASP A N 1
ATOM 1502 C CA . ASP A 1 183 ? -11.125 2.972 -0.722 1.00 97.25 183 ASP A CA 1
ATOM 1503 C C . ASP A 1 183 ? -10.061 3.419 -1.732 1.00 97.25 183 ASP A C 1
ATOM 1505 O O . ASP A 1 183 ? -9.766 4.611 -1.853 1.00 97.25 183 ASP A O 1
ATOM 1509 N N . GLU A 1 184 ? -9.482 2.453 -2.441 1.00 95.19 184 GLU A N 1
ATOM 1510 C CA . GLU A 1 184 ? -8.460 2.678 -3.459 1.00 95.19 184 GLU A CA 1
ATOM 1511 C C . GLU A 1 184 ? -8.964 3.535 -4.631 1.00 95.19 184 GLU A C 1
ATOM 1513 O O . GLU A 1 184 ? -8.187 4.295 -5.221 1.00 95.19 184 GLU A O 1
ATOM 1518 N N . GLN A 1 185 ? -10.266 3.474 -4.924 1.00 94.12 185 GLN A N 1
ATOM 1519 C CA . GLN A 1 185 ? -10.888 4.203 -6.026 1.00 94.12 185 GLN A CA 1
ATOM 1520 C C . GLN A 1 185 ? -11.148 5.676 -5.694 1.00 94.12 185 GLN A C 1
ATOM 1522 O O . GLN A 1 185 ? -11.516 6.452 -6.578 1.00 94.12 185 GLN A O 1
ATOM 1527 N N . ASN A 1 186 ? -10.952 6.098 -4.441 1.00 93.75 186 ASN A N 1
ATOM 1528 C CA . ASN A 1 186 ? -11.102 7.498 -4.070 1.00 93.75 186 ASN A CA 1
ATOM 1529 C C . ASN A 1 186 ? -9.932 8.328 -4.638 1.00 93.75 186 ASN A C 1
ATOM 1531 O O . ASN A 1 186 ? -8.841 8.383 -4.063 1.00 93.75 186 ASN A O 1
ATOM 1535 N N . LEU A 1 187 ? -10.179 9.006 -5.763 1.00 89.50 187 LEU A N 1
ATOM 1536 C CA . LEU A 1 187 ? -9.178 9.776 -6.512 1.00 89.50 187 LEU A CA 1
ATOM 1537 C C . LEU A 1 187 ? -8.641 11.009 -5.765 1.00 89.50 187 LEU A C 1
ATOM 1539 O O . LEU A 1 187 ? -7.534 11.461 -6.063 1.00 89.50 187 LEU A O 1
ATOM 1543 N N . GLU A 1 188 ? -9.367 11.534 -4.773 1.00 88.50 188 GLU A N 1
ATOM 1544 C CA . GLU A 1 188 ? -8.878 12.623 -3.909 1.00 88.50 188 GLU A CA 1
ATOM 1545 C C . GLU A 1 188 ? -7.750 12.139 -2.978 1.00 88.50 188 GLU A C 1
ATOM 1547 O O . GLU A 1 188 ? -6.846 12.890 -2.576 1.00 88.50 188 GLU A O 1
ATOM 1552 N N . ASN A 1 189 ? -7.780 10.846 -2.656 1.00 90.00 189 ASN A N 1
ATOM 1553 C CA . ASN A 1 189 ? -6.794 10.191 -1.814 1.00 90.00 189 ASN A CA 1
ATOM 1554 C C . ASN A 1 189 ? -5.681 9.549 -2.642 1.00 90.00 189 ASN A C 1
ATOM 1556 O O . ASN A 1 189 ? -4.506 9.769 -2.345 1.00 90.00 189 ASN A O 1
ATOM 1560 N N . PHE A 1 190 ? -6.031 8.810 -3.695 1.00 91.94 190 PHE A N 1
ATOM 1561 C CA . PHE A 1 190 ? -5.094 8.008 -4.478 1.00 91.94 190 PHE A CA 1
ATOM 1562 C C . PHE A 1 190 ? -5.168 8.362 -5.960 1.00 91.94 190 PHE A C 1
ATOM 1564 O O . PHE A 1 190 ? -5.881 7.753 -6.757 1.00 91.94 190 PHE A O 1
ATOM 1571 N N . ARG A 1 191 ? -4.369 9.360 -6.333 1.00 83.81 191 ARG A N 1
ATOM 1572 C CA . ARG A 1 191 ? -4.206 9.792 -7.721 1.00 83.81 191 ARG A CA 1
ATOM 1573 C C . ARG A 1 191 ? -3.701 8.659 -8.617 1.00 83.81 191 ARG A C 1
ATOM 1575 O O . ARG A 1 191 ? -2.811 7.901 -8.236 1.00 83.81 191 ARG A O 1
ATOM 1582 N N . THR A 1 192 ? -4.240 8.590 -9.829 1.00 80.00 192 THR A N 1
ATOM 1583 C CA . THR A 1 192 ? -3.881 7.609 -10.869 1.00 80.00 192 THR A CA 1
ATOM 1584 C C . THR A 1 192 ? -2.911 8.165 -11.912 1.00 80.00 192 THR A C 1
ATOM 1586 O O . THR A 1 192 ? -2.289 7.399 -12.643 1.00 80.00 192 THR A O 1
ATOM 1589 N N . ASP A 1 193 ? -2.745 9.486 -11.961 1.00 77.00 193 ASP A N 1
ATOM 1590 C CA . ASP A 1 193 ? -1.952 10.231 -12.943 1.00 77.00 193 ASP A CA 1
ATOM 1591 C C . ASP A 1 193 ? -0.503 10.467 -12.491 1.00 77.00 193 ASP A C 1
ATOM 1593 O O . ASP A 1 193 ? 0.144 11.431 -12.896 1.00 77.00 193 ASP A O 1
ATOM 1597 N N . ASN A 1 194 ? 0.019 9.592 -11.631 1.00 79.31 194 ASN A N 1
ATOM 1598 C CA . ASN A 1 194 ? 1.336 9.751 -11.036 1.00 79.31 194 ASN A CA 1
ATOM 1599 C C . ASN A 1 194 ? 2.309 8.650 -11.496 1.00 79.31 194 ASN A C 1
ATOM 1601 O O . ASN A 1 194 ? 2.392 7.601 -10.851 1.00 79.31 194 ASN A O 1
ATOM 1605 N N . PRO A 1 195 ? 3.058 8.875 -12.592 1.00 83.50 195 PRO A N 1
ATOM 1606 C CA . PRO A 1 195 ? 3.916 7.859 -13.199 1.00 83.50 195 PRO A CA 1
ATOM 1607 C C . PRO A 1 195 ? 5.273 7.682 -12.498 1.00 83.50 195 PRO A C 1
ATOM 1609 O O . PRO A 1 195 ? 6.041 6.791 -12.866 1.00 83.50 195 PRO A O 1
ATOM 1612 N N . GLU A 1 196 ? 5.621 8.539 -11.538 1.00 90.50 196 GLU A N 1
ATOM 1613 C CA . GLU A 1 196 ? 6.951 8.563 -10.930 1.00 90.50 196 GLU A CA 1
ATOM 1614 C C . GLU A 1 196 ? 7.009 7.737 -9.641 1.00 90.50 196 GLU A C 1
ATOM 1616 O O . GLU A 1 196 ? 6.497 8.145 -8.597 1.00 90.50 196 GLU A O 1
ATOM 1621 N N . LEU A 1 197 ? 7.702 6.598 -9.689 1.00 92.94 197 LEU A N 1
ATOM 1622 C CA . LEU A 1 197 ? 7.842 5.673 -8.556 1.00 92.94 197 LEU A CA 1
ATOM 1623 C C . LEU A 1 197 ? 8.505 6.288 -7.306 1.00 92.94 197 LEU A C 1
ATOM 1625 O O . LEU A 1 197 ? 8.227 5.863 -6.190 1.00 92.94 197 LEU A O 1
ATOM 1629 N N . HIS A 1 198 ? 9.355 7.306 -7.461 1.00 92.62 198 HIS A N 1
ATOM 1630 C CA . HIS A 1 198 ? 10.124 7.883 -6.350 1.00 92.62 198 HIS A CA 1
ATOM 1631 C C . HIS A 1 198 ? 9.406 8.946 -5.524 1.00 92.62 198 HIS A C 1
ATOM 1633 O O . HIS A 1 198 ? 9.963 9.448 -4.544 1.00 92.62 198 HIS A O 1
ATOM 1639 N N . GLN A 1 199 ? 8.189 9.319 -5.906 1.00 93.50 199 GLN A N 1
ATOM 1640 C CA . GLN A 1 199 ? 7.409 10.253 -5.109 1.00 93.50 199 GLN A CA 1
ATOM 1641 C C . GLN A 1 199 ? 6.828 9.560 -3.872 1.00 93.50 199 GLN A C 1
ATOM 1643 O O . GLN A 1 199 ? 6.480 8.385 -3.905 1.00 93.50 199 GLN A O 1
ATOM 1648 N N . GLU A 1 200 ? 6.664 10.325 -2.796 1.00 92.25 200 GLU A N 1
ATOM 1649 C CA . GLU A 1 200 ? 6.295 9.833 -1.460 1.00 92.25 200 GLU A CA 1
ATOM 1650 C C . GLU A 1 200 ? 4.912 9.163 -1.366 1.00 92.25 200 GLU A C 1
ATOM 1652 O O . GLU A 1 200 ? 4.649 8.418 -0.426 1.00 92.25 200 GLU A O 1
ATOM 1657 N N . GLY A 1 201 ? 4.012 9.437 -2.313 1.00 92.25 201 GLY A N 1
ATOM 1658 C CA . GLY A 1 201 ? 2.621 8.990 -2.238 1.00 92.25 201 GLY A CA 1
ATOM 1659 C C . GLY A 1 201 ? 1.774 9.803 -1.255 1.00 92.25 201 GLY A C 1
ATOM 1660 O O . GLY A 1 201 ? 2.151 10.890 -0.812 1.00 92.25 201 GLY A O 1
ATOM 1661 N N . LYS A 1 202 ? 0.581 9.293 -0.943 1.00 95.06 202 LYS A N 1
ATOM 1662 C CA . LYS A 1 202 ? -0.379 9.942 -0.047 1.00 95.06 202 LYS A CA 1
ATOM 1663 C C . LYS A 1 202 ? -0.107 9.530 1.395 1.00 95.06 202 LYS A C 1
ATOM 1665 O O . LYS A 1 202 ? -0.027 8.341 1.691 1.00 95.06 202 LYS A O 1
ATOM 1670 N N . LYS A 1 203 ? -0.043 10.506 2.306 1.00 96.06 203 LYS A N 1
ATOM 1671 C CA . LYS A 1 203 ? -0.069 10.247 3.752 1.00 96.06 203 LYS A CA 1
ATOM 1672 C C . LYS A 1 203 ? -1.470 9.811 4.168 1.00 96.06 203 LYS A C 1
ATOM 1674 O O . LYS A 1 203 ? -2.434 10.536 3.940 1.00 96.06 203 LYS A O 1
ATOM 1679 N N . VAL A 1 204 ? -1.558 8.625 4.755 1.00 95.94 204 VAL A N 1
ATOM 1680 C CA . VAL A 1 204 ? -2.791 7.968 5.197 1.00 95.94 204 VAL A CA 1
ATOM 1681 C C . VAL A 1 204 ? -2.871 7.809 6.709 1.00 95.94 204 VAL A C 1
ATOM 1683 O O . VAL A 1 204 ? -3.925 7.442 7.205 1.00 95.94 204 VAL A O 1
ATOM 1686 N N . LEU A 1 205 ? -1.815 8.117 7.462 1.00 95.06 205 LEU A N 1
ATOM 1687 C CA . LEU A 1 205 ? -1.856 8.180 8.924 1.00 95.06 205 LEU A CA 1
ATOM 1688 C C . LEU A 1 205 ? -1.335 9.527 9.412 1.00 95.06 205 LEU A C 1
ATOM 1690 O O . LEU A 1 205 ? -0.240 9.949 9.052 1.00 95.06 205 LEU A O 1
ATOM 1694 N N . TYR A 1 206 ? -2.131 10.195 10.242 1.00 93.94 206 TYR A N 1
ATOM 1695 C CA . TYR A 1 206 ? -1.803 11.464 10.888 1.00 93.94 206 TYR A CA 1
ATOM 1696 C C . TYR A 1 206 ? -1.836 11.229 12.396 1.00 93.94 206 TYR A C 1
ATOM 1698 O O . TYR A 1 206 ? -2.874 11.382 13.037 1.00 93.94 206 TYR A O 1
ATOM 1706 N N . ILE A 1 207 ? -0.715 10.737 12.920 1.00 91.62 207 ILE A N 1
ATOM 1707 C CA . ILE A 1 207 ? -0.548 10.340 14.317 1.00 91.62 207 ILE A CA 1
ATOM 1708 C C . ILE A 1 207 ? 0.602 11.161 14.897 1.00 91.62 207 ILE A C 1
ATOM 1710 O O . ILE A 1 207 ? 1.693 11.176 14.329 1.00 91.62 207 ILE A O 1
ATOM 1714 N N . ASP A 1 208 ? 0.344 11.819 16.026 1.00 89.69 208 ASP A N 1
ATOM 1715 C CA . ASP A 1 208 ? 1.287 12.716 16.705 1.00 89.69 208 ASP A CA 1
ATOM 1716 C C . ASP A 1 208 ? 2.078 11.988 17.812 1.00 89.69 208 ASP A C 1
ATOM 1718 O O . ASP A 1 208 ? 2.331 12.527 18.887 1.00 89.69 208 ASP A O 1
ATOM 1722 N N . GLU A 1 209 ? 2.429 10.723 17.581 1.00 93.00 209 GLU A N 1
ATOM 1723 C CA . GLU A 1 209 ? 3.258 9.907 18.472 1.00 93.00 209 GLU A CA 1
ATOM 1724 C C . GLU A 1 209 ? 3.953 8.782 17.690 1.00 93.00 209 GLU A C 1
ATOM 1726 O O . GLU A 1 209 ? 3.537 8.494 16.568 1.00 93.00 209 GLU A O 1
ATOM 1731 N N . PRO A 1 210 ? 4.995 8.133 18.241 1.00 95.12 210 PRO A N 1
ATOM 1732 C CA . PRO A 1 210 ? 5.610 6.976 17.600 1.00 95.12 210 PRO A CA 1
ATOM 1733 C C . PRO A 1 210 ? 4.595 5.855 17.360 1.00 95.12 210 PRO A C 1
ATOM 1735 O O . PRO A 1 210 ? 3.838 5.479 18.260 1.00 95.12 210 PRO A O 1
ATOM 1738 N N . PHE A 1 211 ? 4.609 5.303 16.151 1.00 96.31 211 PHE A N 1
ATOM 1739 C CA . PHE A 1 211 ? 3.747 4.200 15.749 1.00 96.31 211 PHE A CA 1
ATOM 1740 C C . PHE A 1 211 ? 4.515 3.202 14.886 1.00 96.31 211 PHE A C 1
ATOM 1742 O O . PHE A 1 211 ? 5.518 3.548 14.266 1.00 96.31 211 PHE A O 1
ATOM 1749 N N . GLN A 1 212 ? 4.009 1.974 14.839 1.00 97.12 212 GLN A N 1
ATOM 1750 C CA . GLN A 1 212 ? 4.398 0.967 13.851 1.00 97.12 212 GLN A CA 1
ATOM 1751 C C . GLN A 1 212 ? 3.229 0.732 12.900 1.00 97.12 212 GLN A C 1
ATOM 1753 O O . GLN A 1 212 ? 2.072 0.901 13.305 1.00 97.12 212 GLN A O 1
ATOM 1758 N N . THR A 1 213 ? 3.503 0.337 11.659 1.00 97.00 213 THR A N 1
ATOM 1759 C CA . THR A 1 213 ? 2.450 0.145 10.646 1.00 97.00 213 THR A CA 1
ATOM 1760 C C . THR A 1 213 ? 2.435 -1.258 10.087 1.00 97.00 213 THR A C 1
ATOM 1762 O O . THR A 1 213 ? 3.445 -1.950 10.040 1.00 97.00 213 THR A O 1
ATOM 1765 N N . ALA A 1 214 ? 1.261 -1.669 9.636 1.00 97.62 214 ALA A N 1
ATOM 1766 C CA . ALA A 1 214 ? 1.096 -2.836 8.802 1.00 97.62 214 ALA A CA 1
ATOM 1767 C C . ALA A 1 214 ? -0.000 -2.548 7.779 1.00 97.62 214 ALA A C 1
ATOM 1769 O O . ALA A 1 214 ? -0.974 -1.839 8.059 1.00 97.62 214 ALA A O 1
ATOM 1770 N N . TYR A 1 215 ? 0.159 -3.113 6.590 1.00 98.06 215 TYR A N 1
ATOM 1771 C CA . TYR A 1 215 ? -0.748 -2.899 5.473 1.00 98.06 215 TYR A CA 1
ATOM 1772 C C . TYR A 1 215 ? -1.262 -4.229 4.954 1.00 98.06 215 TYR A C 1
ATOM 1774 O O . TYR A 1 215 ? -0.568 -5.243 5.012 1.00 98.06 215 TYR A O 1
ATOM 1782 N N . LYS A 1 216 ? -2.481 -4.215 4.420 1.00 97.62 216 LYS A N 1
ATOM 1783 C CA . LYS A 1 216 ? -3.028 -5.349 3.684 1.00 97.62 216 LYS A CA 1
ATOM 1784 C C . LYS A 1 216 ? -3.930 -4.863 2.570 1.00 97.62 216 LYS A C 1
ATOM 1786 O O . LYS A 1 216 ? -4.751 -3.967 2.770 1.00 97.62 216 LYS A O 1
ATOM 1791 N N . ILE A 1 217 ? -3.796 -5.481 1.407 1.00 98.06 217 ILE A N 1
ATOM 1792 C CA . ILE A 1 217 ? -4.763 -5.335 0.329 1.00 98.06 217 ILE A CA 1
ATOM 1793 C C . ILE A 1 217 ? -5.947 -6.234 0.660 1.00 98.06 217 ILE A C 1
ATOM 1795 O O . ILE A 1 217 ? -5.800 -7.444 0.822 1.00 98.06 217 ILE A O 1
ATOM 1799 N N . LEU A 1 218 ? -7.111 -5.617 0.828 1.00 98.31 218 LEU A N 1
ATOM 1800 C CA . LEU A 1 218 ? -8.348 -6.302 1.167 1.00 98.31 218 LEU A CA 1
ATOM 1801 C C . LEU A 1 218 ? -9.275 -6.317 -0.053 1.00 98.31 218 LEU A C 1
ATOM 1803 O O . LEU A 1 218 ? -9.295 -5.336 -0.806 1.00 98.31 218 LEU A O 1
ATOM 1807 N N . PRO A 1 219 ? -10.069 -7.383 -0.239 1.00 97.69 219 PRO A N 1
ATOM 1808 C CA . PRO A 1 219 ? -11.027 -7.436 -1.334 1.00 97.69 219 PRO A CA 1
ATOM 1809 C C . PRO A 1 219 ? -12.055 -6.303 -1.246 1.00 97.69 219 PRO A C 1
ATOM 1811 O O . PRO A 1 219 ? -12.396 -5.837 -0.157 1.00 97.69 219 PRO A O 1
ATOM 1814 N N . TYR A 1 220 ? -12.544 -5.828 -2.386 1.00 97.56 220 TYR A N 1
ATOM 1815 C CA . TYR A 1 220 ? -13.456 -4.684 -2.408 1.00 97.56 220 TYR A CA 1
ATOM 1816 C C . TYR A 1 220 ? -14.851 -5.038 -1.885 1.00 97.56 220 TYR A C 1
ATOM 1818 O O . TYR A 1 220 ? -15.512 -4.221 -1.249 1.00 97.56 220 TYR A O 1
ATOM 1826 N N . GLU A 1 221 ? -15.283 -6.278 -2.089 1.00 97.38 221 GLU A N 1
ATOM 1827 C CA . GLU A 1 221 ? -16.599 -6.800 -1.719 1.00 97.38 221 GLU A CA 1
ATOM 1828 C C . GLU A 1 221 ? -16.904 -6.721 -0.216 1.00 97.38 221 GLU A C 1
ATOM 1830 O O . GLU A 1 221 ? -18.068 -6.718 0.178 1.00 97.38 221 GLU A O 1
ATOM 1835 N N . ILE A 1 222 ? -15.887 -6.595 0.645 1.00 97.62 222 ILE A N 1
ATOM 1836 C CA . ILE A 1 222 ? -16.098 -6.429 2.090 1.00 97.62 222 ILE A CA 1
ATOM 1837 C C . ILE A 1 222 ? -16.317 -4.974 2.513 1.00 97.62 222 ILE A C 1
ATOM 1839 O O . ILE A 1 222 ? -16.517 -4.720 3.701 1.00 97.62 222 ILE A O 1
ATOM 1843 N N . LYS A 1 223 ? -16.279 -4.012 1.583 1.00 98.00 223 LYS A N 1
ATOM 1844 C CA . LYS A 1 223 ? -16.415 -2.576 1.867 1.00 98.00 223 LYS A CA 1
ATOM 1845 C C . LYS A 1 223 ? -17.659 -2.258 2.690 1.00 98.00 223 LYS A C 1
ATOM 1847 O O . LYS A 1 223 ? -17.543 -1.637 3.747 1.00 98.00 223 LYS A O 1
ATOM 1852 N N . ASP A 1 224 ? -18.821 -2.737 2.257 1.00 97.81 224 ASP A N 1
ATOM 1853 C CA . ASP A 1 224 ? -20.090 -2.463 2.941 1.00 97.81 224 ASP A CA 1
ATOM 1854 C C . ASP A 1 224 ? -20.153 -3.148 4.311 1.00 97.81 224 ASP A C 1
ATOM 1856 O O . ASP A 1 224 ? -20.595 -2.550 5.292 1.00 97.81 224 ASP A O 1
ATOM 1860 N N . ALA A 1 225 ? -19.620 -4.369 4.411 1.00 97.88 225 ALA A N 1
ATOM 1861 C CA . ALA A 1 225 ? -19.539 -5.108 5.668 1.00 97.88 225 ALA A CA 1
ATOM 1862 C C . ALA A 1 225 ? -18.585 -4.449 6.681 1.00 97.88 225 ALA A C 1
ATOM 1864 O O . ALA A 1 225 ? -18.850 -4.468 7.882 1.00 97.88 225 ALA A O 1
ATOM 1865 N N . LEU A 1 226 ? -17.495 -3.825 6.220 1.00 97.81 226 LEU A N 1
ATOM 1866 C CA . LEU A 1 226 ? -16.616 -3.008 7.059 1.00 97.81 226 LEU A CA 1
ATOM 1867 C C . LEU A 1 226 ? -17.247 -1.653 7.413 1.00 97.81 226 LEU A C 1
ATOM 1869 O O . LEU A 1 226 ? -16.921 -1.080 8.458 1.00 97.81 226 LEU A O 1
ATOM 1873 N N . GLY A 1 227 ? -18.165 -1.142 6.590 1.00 96.69 227 GLY A N 1
ATOM 1874 C CA . GLY A 1 227 ? -18.959 0.058 6.844 1.00 96.69 227 GLY A CA 1
ATOM 1875 C C . GLY A 1 227 ? -18.105 1.232 7.319 1.00 96.69 227 GLY A C 1
ATOM 1876 O O . GLY A 1 227 ? -17.169 1.657 6.650 1.00 96.69 227 GLY A O 1
ATOM 1877 N N . THR A 1 228 ? -18.379 1.727 8.529 1.00 95.94 228 THR A N 1
ATOM 1878 C CA . THR A 1 228 ? -17.673 2.880 9.118 1.00 95.94 228 THR A CA 1
ATOM 1879 C C . THR A 1 228 ? -16.175 2.677 9.361 1.00 95.94 228 THR A C 1
ATOM 1881 O O . THR A 1 228 ? -15.517 3.621 9.778 1.00 95.94 228 THR A O 1
ATOM 1884 N N . LEU A 1 229 ? -15.611 1.482 9.168 1.00 97.62 229 LEU A N 1
ATOM 1885 C CA . LEU A 1 229 ? -14.156 1.295 9.195 1.00 97.62 229 LEU A CA 1
ATOM 1886 C C . LEU A 1 229 ? -13.493 1.716 7.880 1.00 97.62 229 LEU A C 1
ATOM 1888 O O . LEU A 1 229 ? -12.295 1.999 7.880 1.00 97.62 229 LEU A O 1
ATOM 1892 N N . VAL A 1 230 ? -14.258 1.793 6.788 1.00 97.88 230 VAL A N 1
ATOM 1893 C CA . VAL A 1 230 ? -13.816 2.360 5.513 1.00 97.88 230 VAL A CA 1
ATOM 1894 C C . VAL A 1 230 ? -13.941 3.878 5.599 1.00 97.88 230 VAL A C 1
ATOM 1896 O O . VAL A 1 230 ? -15.033 4.443 5.610 1.00 97.88 230 VAL A O 1
ATOM 1899 N N . GLN A 1 231 ? -12.802 4.547 5.720 1.00 96.44 231 GLN A N 1
ATOM 1900 C CA . GLN A 1 231 ? -12.721 5.982 5.945 1.00 96.44 231 GLN A CA 1
ATOM 1901 C C . GLN A 1 231 ? -12.589 6.725 4.619 1.00 96.44 231 GLN A C 1
ATOM 1903 O O . GLN A 1 231 ? -11.762 6.377 3.778 1.00 96.44 231 GLN A O 1
ATOM 1908 N N . GLN A 1 232 ? -13.364 7.799 4.466 1.00 92.88 232 GLN A N 1
ATOM 1909 C CA . GLN A 1 232 ? -13.261 8.686 3.303 1.00 92.88 232 GLN A CA 1
ATOM 1910 C C . GLN A 1 232 ? -12.051 9.621 3.395 1.00 92.88 232 GLN A C 1
ATOM 1912 O O . GLN A 1 232 ? -11.495 10.013 2.374 1.00 92.88 232 GLN A O 1
ATOM 1917 N N . SER A 1 233 ? -11.617 9.956 4.617 1.00 92.94 233 SER A N 1
ATOM 1918 C CA . SER A 1 233 ? -10.499 10.870 4.851 1.00 92.94 233 SER A CA 1
ATOM 1919 C C . SER A 1 233 ? -9.236 10.147 5.346 1.00 92.94 233 SER A C 1
ATOM 1921 O O . SER A 1 233 ? -9.302 9.355 6.295 1.00 92.94 233 SER A O 1
ATOM 1923 N N . PRO A 1 234 ? -8.051 10.498 4.813 1.00 92.12 234 PRO A N 1
ATOM 1924 C CA . PRO A 1 234 ? -6.762 10.084 5.355 1.00 92.12 234 PRO A CA 1
ATOM 1925 C C . PRO A 1 234 ? -6.531 10.512 6.811 1.00 92.12 234 PRO A C 1
ATOM 1927 O O . PRO A 1 234 ? -5.778 9.856 7.525 1.00 92.12 234 PRO A O 1
ATOM 1930 N N . THR A 1 235 ? -7.167 11.591 7.273 1.00 92.94 235 THR A N 1
ATOM 1931 C CA . THR A 1 235 ? -6.974 12.123 8.634 1.00 92.94 235 THR A CA 1
ATOM 1932 C C . THR A 1 235 ? -7.767 11.373 9.702 1.00 92.94 235 THR A C 1
ATOM 1934 O O . THR A 1 235 ? -7.497 11.538 10.890 1.00 92.94 235 THR A O 1
ATOM 1937 N N . SER A 1 236 ? -8.719 10.519 9.314 1.00 92.25 236 SER A N 1
ATOM 1938 C CA . SER A 1 236 ? -9.476 9.701 10.263 1.00 92.25 236 SER A CA 1
ATOM 1939 C C . SER A 1 236 ? -8.561 8.744 11.029 1.00 92.25 236 SER A C 1
ATOM 1941 O O . SER A 1 236 ? -7.703 8.092 10.432 1.00 92.25 236 SER A O 1
ATOM 1943 N N . LYS A 1 237 ? -8.777 8.602 12.340 1.00 88.69 237 LYS A N 1
ATOM 1944 C CA . LYS A 1 237 ? -7.967 7.721 13.201 1.00 88.69 237 LYS A CA 1
ATOM 1945 C C . LYS A 1 237 ? -8.299 6.232 13.022 1.00 88.69 237 LYS A C 1
ATOM 1947 O O . LYS A 1 237 ? -7.450 5.389 13.235 1.00 88.69 237 LYS A O 1
ATOM 1952 N N . GLY A 1 238 ? -9.493 5.880 12.551 1.00 95.06 238 GLY A N 1
ATOM 1953 C CA . GLY A 1 238 ? -9.928 4.479 12.554 1.00 95.06 238 GLY A CA 1
ATOM 1954 C C . GLY A 1 238 ? -10.425 4.044 13.931 1.00 95.06 238 GLY A C 1
ATOM 1955 O O . GLY A 1 238 ? -10.768 4.887 14.761 1.00 95.06 238 GLY A O 1
ATOM 1956 N N . ALA A 1 239 ? -10.506 2.737 14.156 1.00 97.44 239 ALA A N 1
ATOM 1957 C CA . ALA A 1 239 ? -11.054 2.155 15.375 1.00 97.44 239 ALA A CA 1
ATOM 1958 C C . ALA A 1 239 ? -10.071 1.190 16.036 1.00 97.44 239 ALA A C 1
ATOM 1960 O O . ALA A 1 239 ? -9.350 0.461 15.359 1.00 97.44 239 ALA A O 1
ATOM 1961 N N . GLU A 1 240 ? -10.071 1.177 17.365 1.00 97.38 240 GLU A N 1
ATOM 1962 C CA . GLU A 1 240 ? -9.284 0.235 18.154 1.00 97.38 240 GLU A CA 1
ATOM 1963 C C . GLU A 1 240 ? -9.822 -1.193 17.990 1.00 97.38 240 GLU A C 1
ATOM 1965 O O . GLU A 1 240 ? -11.029 -1.421 18.118 1.00 97.38 240 GLU A O 1
ATOM 1970 N N . ILE A 1 241 ? -8.938 -2.162 17.737 1.00 96.75 241 ILE A N 1
ATOM 1971 C CA . ILE A 1 241 ? -9.333 -3.554 17.457 1.00 96.75 241 ILE A CA 1
ATOM 1972 C C . ILE A 1 241 ? -9.979 -4.248 18.666 1.00 96.75 241 ILE A C 1
ATOM 1974 O O . ILE A 1 241 ? -10.735 -5.200 18.496 1.00 96.75 241 ILE A O 1
ATOM 1978 N N . ALA A 1 242 ? -9.708 -3.763 19.883 1.00 9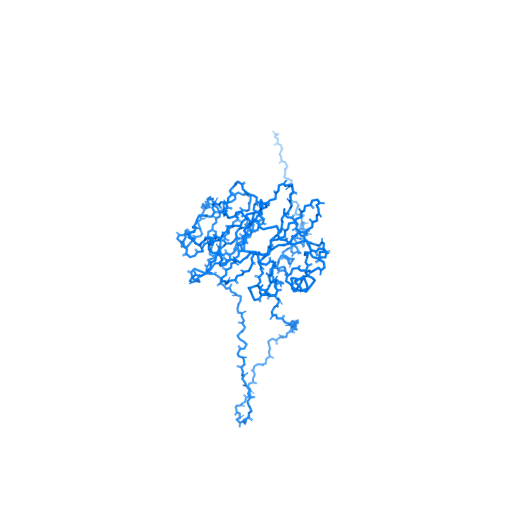4.88 242 ALA A N 1
ATOM 1979 C CA . ALA A 1 242 ? -10.301 -4.263 21.122 1.00 94.88 242 ALA A CA 1
ATOM 1980 C C . ALA A 1 242 ? -11.730 -3.737 21.361 1.00 94.88 242 ALA A C 1
ATOM 1982 O O . ALA A 1 242 ? -12.423 -4.196 22.270 1.00 94.88 242 ALA A O 1
ATOM 1983 N N . ASN A 1 243 ? -12.198 -2.769 20.564 1.00 95.88 243 ASN A N 1
ATOM 1984 C CA . ASN A 1 243 ? -13.515 -2.178 20.749 1.00 95.88 243 ASN A CA 1
ATOM 1985 C C . ASN A 1 243 ? -14.625 -3.098 20.210 1.00 95.88 243 ASN A C 1
ATOM 1987 O O . ASN A 1 243 ? -14.827 -3.222 18.997 1.00 95.88 243 ASN A O 1
ATOM 1991 N N . ASN A 1 244 ? -15.402 -3.671 21.131 1.00 95.38 244 ASN A N 1
ATOM 1992 C CA . ASN A 1 244 ? -16.503 -4.592 20.839 1.00 95.38 244 ASN A CA 1
ATOM 1993 C C . ASN A 1 244 ? -17.689 -3.951 20.100 1.00 95.38 244 ASN A C 1
ATOM 1995 O O . ASN A 1 244 ? -18.480 -4.678 19.503 1.00 95.38 244 ASN A O 1
ATOM 1999 N N . TYR A 1 245 ? -17.804 -2.618 20.060 1.00 96.56 245 TYR A N 1
ATOM 2000 C CA . TYR A 1 245 ? -18.813 -1.935 19.236 1.00 96.56 245 TYR A CA 1
ATOM 2001 C C . TYR A 1 245 ? -18.718 -2.334 17.751 1.00 96.56 245 TYR A C 1
ATOM 2003 O O . TYR A 1 245 ? -19.711 -2.331 17.026 1.00 96.56 245 TYR A O 1
ATOM 2011 N N . TYR A 1 246 ? -17.525 -2.723 17.297 1.00 97.19 246 TYR A N 1
ATOM 2012 C CA . TYR A 1 246 ? -17.259 -3.130 15.921 1.00 97.19 246 TYR A CA 1
ATOM 2013 C C . TYR A 1 246 ? -17.135 -4.655 15.743 1.00 97.19 246 TYR A C 1
ATOM 2015 O O . TYR A 1 246 ? -16.618 -5.097 14.718 1.00 97.19 246 TYR A O 1
ATOM 2023 N N . ALA A 1 247 ? -17.625 -5.470 16.687 1.00 96.94 247 ALA A N 1
ATOM 2024 C CA . ALA A 1 247 ? -17.426 -6.926 16.705 1.00 96.94 247 ALA A CA 1
ATOM 2025 C C . ALA A 1 247 ? -17.756 -7.639 15.376 1.00 96.94 247 ALA A C 1
ATOM 2027 O O . ALA A 1 247 ? -16.937 -8.412 14.881 1.00 96.94 247 ALA A O 1
ATOM 2028 N N . GLU A 1 248 ? -18.898 -7.349 14.743 1.00 97.56 248 GLU A N 1
ATOM 2029 C CA . GLU A 1 248 ? -19.266 -7.975 13.456 1.00 97.56 248 GLU A CA 1
ATOM 2030 C C . GLU A 1 248 ? -18.343 -7.5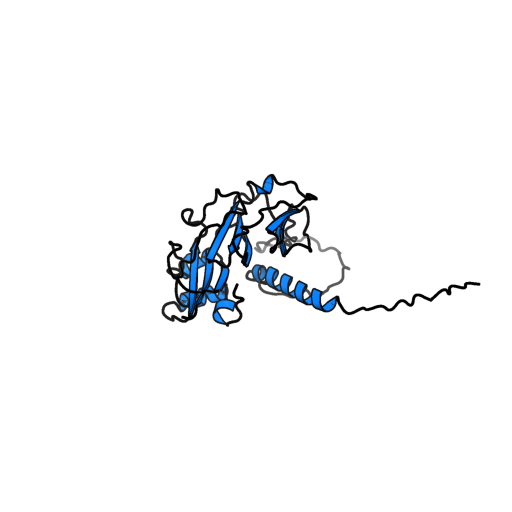55 12.298 1.00 97.56 248 GLU A C 1
ATOM 2032 O O . GLU A 1 248 ? -18.028 -8.346 11.402 1.00 97.56 248 GLU A O 1
ATOM 2037 N N . LYS A 1 249 ? -17.827 -6.324 12.343 1.00 98.12 249 LYS A N 1
ATOM 2038 C CA . LYS A 1 249 ? -16.862 -5.831 11.354 1.00 98.12 249 LYS A CA 1
ATOM 2039 C C . LYS A 1 249 ? -15.499 -6.485 11.556 1.00 98.12 249 LYS A C 1
ATOM 2041 O O . LYS A 1 249 ? -14.873 -6.902 10.585 1.00 98.12 249 LYS A O 1
ATOM 2046 N N . TRP A 1 250 ? -15.074 -6.670 12.807 1.00 97.94 250 TRP A N 1
ATOM 2047 C CA . TRP A 1 250 ? -13.872 -7.435 13.149 1.00 97.94 250 TRP A CA 1
ATOM 2048 C C . TRP A 1 250 ? -13.977 -8.892 12.735 1.00 97.94 250 TRP A C 1
ATOM 2050 O O . TRP A 1 250 ? -13.036 -9.427 12.157 1.00 97.94 250 TRP A O 1
ATOM 2060 N N . LYS A 1 251 ? -15.135 -9.521 12.939 1.00 97.62 251 LYS A N 1
ATOM 2061 C CA . LYS A 1 251 ? -15.408 -10.880 12.466 1.00 97.62 251 LYS A CA 1
ATOM 2062 C C . LYS A 1 251 ? -15.273 -10.993 10.947 1.00 97.62 251 LYS A C 1
ATOM 2064 O O . LYS A 1 251 ? -14.721 -11.978 10.463 1.00 97.62 251 LYS A O 1
ATOM 2069 N N . THR A 1 252 ? -15.732 -9.985 10.206 1.00 98.00 252 THR A N 1
ATOM 2070 C CA . THR A 1 252 ? -15.540 -9.907 8.751 1.00 98.00 252 THR A CA 1
ATOM 2071 C C . THR A 1 252 ? -14.063 -9.752 8.399 1.00 98.00 252 THR A C 1
ATOM 2073 O O . THR A 1 252 ? -13.531 -10.567 7.649 1.00 98.00 252 THR A O 1
ATOM 2076 N N . LEU A 1 253 ? -13.373 -8.769 8.988 1.00 98.12 253 LEU A N 1
ATOM 2077 C CA . LEU A 1 253 ? -11.959 -8.499 8.719 1.00 98.12 253 LEU A CA 1
ATOM 2078 C C . LEU A 1 253 ? -11.061 -9.696 9.050 1.00 98.12 253 LEU A C 1
ATOM 2080 O O . LEU A 1 253 ? -10.141 -9.994 8.297 1.00 98.12 253 LEU A O 1
ATOM 2084 N N . LYS A 1 254 ? -11.346 -10.424 10.133 1.00 97.31 254 LYS A N 1
ATOM 2085 C CA . LYS A 1 254 ? -10.556 -11.574 10.593 1.00 97.31 254 LYS A CA 1
ATOM 2086 C C . LYS A 1 254 ? -10.467 -12.701 9.559 1.00 97.31 254 LYS A C 1
ATOM 2088 O O . LYS A 1 254 ? -9.482 -13.428 9.566 1.00 97.31 254 LYS A O 1
ATOM 2093 N N . LYS A 1 255 ? -11.442 -12.822 8.649 1.00 97.31 255 LYS A N 1
ATOM 2094 C CA . LYS A 1 255 ? -11.390 -13.781 7.529 1.00 97.31 255 LYS A CA 1
ATOM 2095 C C . LYS A 1 255 ? -10.278 -13.457 6.528 1.00 97.31 255 LYS A C 1
ATOM 2097 O O . LYS A 1 255 ? -9.759 -14.360 5.888 1.00 97.31 255 LYS A O 1
ATOM 2102 N N . TYR A 1 256 ? -9.917 -12.181 6.416 1.00 97.38 256 TYR A N 1
ATOM 2103 C CA . TYR A 1 256 ? -8.945 -11.675 5.448 1.00 97.38 256 TYR A CA 1
ATOM 2104 C C . TYR A 1 256 ? -7.645 -11.223 6.109 1.00 97.38 256 TYR A C 1
ATOM 2106 O O . TYR A 1 256 ? -6.622 -11.158 5.442 1.00 97.38 256 TYR A O 1
ATOM 2114 N N . TRP A 1 257 ? -7.648 -10.923 7.411 1.00 97.50 257 TRP A N 1
ATOM 2115 C CA . TRP A 1 257 ? -6.486 -10.457 8.168 1.00 97.50 257 TRP A CA 1
ATOM 2116 C C . TRP A 1 257 ? -6.470 -11.022 9.591 1.00 97.50 257 TRP A C 1
ATOM 2118 O O . TRP A 1 257 ? -6.594 -10.295 10.576 1.00 97.50 257 TRP A O 1
ATOM 2128 N N . ALA A 1 258 ? -6.349 -12.343 9.709 1.00 96.81 258 ALA A N 1
ATOM 2129 C CA . ALA A 1 258 ? -6.364 -13.028 11.000 1.00 96.81 258 ALA A CA 1
ATOM 2130 C C . ALA A 1 258 ? -5.189 -12.622 11.908 1.00 96.81 258 ALA A C 1
ATOM 2132 O O . ALA A 1 258 ? -5.361 -12.532 13.126 1.00 96.81 258 ALA A O 1
ATOM 2133 N N . GLU A 1 259 ? -4.032 -12.327 11.309 1.00 96.25 259 GLU A N 1
ATOM 2134 C CA . GLU A 1 259 ? -2.783 -11.975 11.994 1.00 96.25 259 GLU A CA 1
ATOM 2135 C C . GLU A 1 259 ? -2.927 -10.717 12.864 1.00 96.25 259 GLU A C 1
ATOM 2137 O O . GLU A 1 259 ? -2.317 -10.593 13.925 1.00 96.25 259 GLU A O 1
ATOM 2142 N N . LEU A 1 260 ? -3.803 -9.794 12.450 1.00 95.88 260 LEU A N 1
ATOM 2143 C CA . LEU A 1 260 ? -4.103 -8.572 13.195 1.00 95.88 260 LEU A CA 1
ATOM 2144 C C . LEU A 1 260 ? -4.737 -8.854 14.568 1.00 95.88 260 LEU A C 1
ATOM 2146 O O . LEU A 1 260 ? -4.599 -8.050 15.486 1.00 95.88 260 LEU A O 1
ATOM 2150 N N . PHE A 1 261 ? -5.418 -9.992 14.724 1.00 95.50 261 PHE A N 1
ATOM 2151 C CA . PHE A 1 261 ? -6.200 -10.320 15.921 1.00 95.50 261 PHE A CA 1
ATOM 2152 C C . PHE A 1 261 ? -5.561 -11.382 16.816 1.00 95.50 261 PHE A C 1
ATOM 2154 O O . PHE A 1 261 ? -5.998 -11.555 17.951 1.00 95.50 261 PHE A O 1
ATOM 2161 N N . ASN A 1 262 ? -4.581 -12.134 16.317 1.00 92.06 262 ASN A N 1
ATOM 2162 C CA . ASN A 1 262 ? -3.936 -13.222 17.060 1.00 92.06 262 ASN A CA 1
ATOM 2163 C C . ASN A 1 262 ? -2.539 -12.840 17.594 1.00 92.06 262 ASN A C 1
ATOM 2165 O O . ASN A 1 262 ? -1.895 -13.662 18.238 1.00 92.06 262 ASN A O 1
ATOM 2169 N N . GLY A 1 263 ? -2.074 -11.615 17.323 1.00 88.06 263 GLY A N 1
ATOM 2170 C CA . GLY A 1 263 ? -0.772 -11.115 17.765 1.00 88.06 263 GLY A CA 1
ATOM 2171 C C . GLY A 1 263 ? 0.417 -11.556 16.907 1.00 88.06 263 GLY A C 1
ATOM 2172 O O . GLY A 1 263 ? 1.543 -11.217 17.254 1.00 88.06 263 GLY A O 1
ATOM 2173 N N . SER A 1 264 ? 0.192 -12.266 15.795 1.00 92.44 264 SER A N 1
ATOM 2174 C CA . SER A 1 264 ? 1.253 -12.715 14.882 1.00 92.44 264 SER A CA 1
ATOM 2175 C C . SER A 1 264 ? 1.554 -11.721 13.758 1.00 92.44 264 SER A C 1
ATOM 2177 O O . SER A 1 264 ? 2.280 -12.063 12.829 1.00 92.44 264 SER A O 1
ATOM 2179 N N . LEU A 1 265 ? 0.956 -10.526 13.783 1.00 93.75 265 LEU A N 1
ATOM 2180 C CA . LEU A 1 265 ? 1.198 -9.513 12.763 1.00 93.75 265 LEU A CA 1
ATOM 2181 C C . LEU A 1 265 ? 2.630 -8.983 12.844 1.00 93.75 265 LEU A C 1
ATOM 2183 O O . LEU A 1 265 ? 3.062 -8.502 13.894 1.00 93.75 265 LEU A O 1
ATOM 2187 N N . GLU A 1 266 ? 3.323 -9.009 11.712 1.00 92.50 266 GLU A N 1
ATOM 2188 C CA . GLU A 1 266 ? 4.609 -8.343 11.561 1.00 92.50 266 GLU A CA 1
ATOM 2189 C C . GLU A 1 266 ? 4.395 -6.838 11.403 1.00 92.50 266 GLU A C 1
ATOM 2191 O O . GLU A 1 266 ? 3.713 -6.367 10.490 1.00 92.50 266 GLU A O 1
ATOM 2196 N N . TRP A 1 267 ? 4.963 -6.085 12.337 1.00 93.75 267 TRP A N 1
ATOM 2197 C CA . TRP A 1 267 ? 4.909 -4.632 12.346 1.00 93.75 267 TRP A CA 1
ATOM 2198 C C . TRP A 1 267 ? 6.144 -4.076 11.652 1.00 93.75 267 TRP A C 1
ATOM 2200 O O . TRP A 1 267 ? 7.265 -4.442 12.003 1.00 93.75 267 TRP A O 1
ATOM 2210 N N . SER A 1 268 ? 5.920 -3.192 10.683 1.00 86.06 268 SER A N 1
ATOM 2211 C CA . SER A 1 268 ? 6.969 -2.409 10.034 1.00 86.06 268 SER A CA 1
ATOM 2212 C C . SER A 1 268 ? 7.304 -1.154 10.829 1.00 86.06 268 SER A C 1
ATOM 2214 O O . SER A 1 268 ? 6.369 -0.528 11.391 1.00 86.06 268 SER A O 1
#

Radius of gyration: 24.78 Å; chains: 1; bounding box: 99×59×52 Å

Sequence (268 aa):
MILFEFGDYKDTKSETTNSFKLDEFKSYLSTVWKNRKAFAEYDEPQIYNESELSEIKINNQSNSSNSISLTKMQPEIFDRYFCLNRESGNYIISSKIEDNWDYCIGLDFEAKDQFLIHFYQEGKIKKTKVNGSLSNKTVDRSKPYSNGKCQKLTLSDVQLINQPVLFGIAYKTRYGIFFKAMDEQNLENFRTDNPELHQEGKKVLYIDEPFQTAYKILPYEIKDALGTLVQQSPTSKGAEIANNYYAEKWKTLKKYWAELFNGSLEWS

pLDDT: mean 76.64, std 27.94, range [24.53, 98.44]